Protein AF-0000000082404959 (afdb_homodimer)

pLDDT: mean 97.75, std 2.05, range [81.5, 98.94]

Sequence (306 aa):
MTRVFENKADLLGAVGETLGSSEWVEVTREMVHQFADATGDHQWIHVDDERAKRESPFGGPIAHGYLTLSLLPLLSKSVYRIDGAKMVINYGSDKVRFPSPVPVGAKVRNTAVLSAIEELPNGSLQSQITNTVEIEGVDKPAVVAQTVARILFMTRVFENKADLLGAVGETLGSSEWVEVTREMVHQFADATGDHQWIHVDDERAKRESPFGGPIAHGYLTLSLLPLLSKSVYRIDGAKMVINYGSDKVRFPSPVPVGAKVRNTAVLSAIEELPNGSLQSQITNTVEIEGVDKPAVVAQTVARILF

Structure (mmCIF, N/CA/C/O backbone):
data_AF-0000000082404959-model_v1
#
loop_
_entity.id
_entity.type
_entity.pdbx_description
1 polymer 'Enoyl-CoA hydratase'
#
loop_
_atom_site.group_PDB
_atom_site.id
_atom_site.type_symbol
_atom_site.label_atom_id
_atom_site.label_alt_id
_atom_site.label_comp_id
_atom_site.label_asym_id
_atom_site.label_entity_id
_atom_site.label_seq_id
_atom_site.pdbx_PDB_ins_code
_atom_site.Cartn_x
_atom_site.Cartn_y
_atom_site.Cartn_z
_atom_site.occupancy
_atom_site.B_iso_or_equiv
_atom_site.auth_seq_id
_atom_site.auth_comp_id
_atom_site.auth_asym_id
_atom_site.auth_atom_id
_atom_site.pdbx_PDB_model_num
ATOM 1 N N . MET A 1 1 ? 21.234 -11.945 -11.883 1 81.5 1 MET A N 1
ATOM 2 C CA . MET A 1 1 ? 20.422 -12.953 -12.555 1 81.5 1 MET A CA 1
ATOM 3 C C . MET A 1 1 ? 19.141 -13.234 -11.773 1 81.5 1 MET A C 1
ATOM 5 O O . MET A 1 1 ? 19.156 -13.289 -10.547 1 81.5 1 MET A O 1
ATOM 9 N N . THR A 1 2 ? 17.922 -13.344 -12.484 1 93.62 2 THR A N 1
ATOM 10 C CA . THR A 1 2 ? 16.625 -13.625 -11.883 1 93.62 2 THR A CA 1
ATOM 11 C C . THR A 1 2 ? 16.578 -15.07 -11.375 1 93.62 2 THR A C 1
ATOM 13 O O . THR A 1 2 ? 16.922 -16 -12.102 1 93.62 2 THR A O 1
ATOM 16 N N . ARG A 1 3 ? 16.297 -15.242 -10.133 1 96.25 3 ARG A N 1
ATOM 17 C CA . ARG A 1 3 ? 16.109 -16.578 -9.562 1 96.25 3 ARG A CA 1
ATOM 18 C C . ARG A 1 3 ? 14.773 -17.172 -9.992 1 96.25 3 ARG A C 1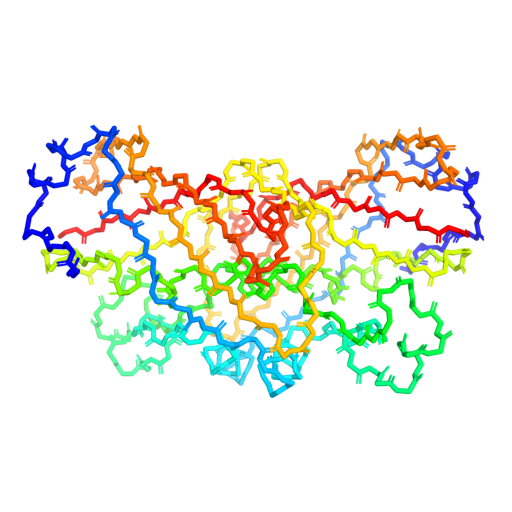
ATOM 20 O O . ARG A 1 3 ? 13.727 -16.547 -9.828 1 96.25 3 ARG A O 1
ATOM 27 N N . VAL A 1 4 ? 14.82 -18.406 -10.492 1 97 4 VAL A N 1
ATOM 28 C CA . VAL A 1 4 ? 13.586 -19.016 -10.977 1 97 4 VAL A CA 1
ATOM 29 C C . VAL A 1 4 ? 13.219 -20.203 -10.086 1 97 4 VAL A C 1
ATOM 31 O O . VAL A 1 4 ? 14.031 -21.109 -9.891 1 97 4 VAL A O 1
ATOM 34 N N . PHE A 1 5 ? 12.031 -20.141 -9.539 1 97.25 5 PHE A N 1
ATOM 35 C CA . PHE A 1 5 ? 11.453 -21.281 -8.844 1 97.25 5 PHE A CA 1
ATOM 36 C C . PHE A 1 5 ? 10.477 -22.031 -9.742 1 97.25 5 PHE A C 1
ATOM 38 O O . PHE A 1 5 ? 9.43 -21.5 -10.117 1 97.25 5 PHE A O 1
ATOM 45 N N . GLU A 1 6 ? 10.695 -23.297 -9.953 1 95.25 6 GLU A N 1
ATOM 46 C CA . GLU A 1 6 ? 9.93 -24.047 -10.938 1 95.25 6 GLU A CA 1
ATOM 47 C C . GLU A 1 6 ? 8.695 -24.688 -10.297 1 95.25 6 GLU A C 1
ATOM 49 O O . GLU A 1 6 ? 7.73 -25.016 -10.992 1 95.25 6 GLU A O 1
ATOM 54 N N . ASN A 1 7 ? 8.914 -25 -9.055 1 93.81 7 ASN A N 1
ATOM 55 C CA . ASN A 1 7 ? 7.836 -25.688 -8.359 1 93.81 7 ASN A CA 1
ATOM 56 C C . ASN A 1 7 ? 7.824 -25.359 -6.867 1 93.81 7 ASN A C 1
ATOM 58 O O . ASN A 1 7 ? 8.656 -24.594 -6.395 1 93.81 7 ASN A O 1
ATOM 62 N N . LYS A 1 8 ? 6.816 -25.906 -6.254 1 94.75 8 LYS A N 1
ATOM 63 C CA . LYS A 1 8 ? 6.594 -25.672 -4.828 1 94.75 8 LYS A CA 1
ATOM 64 C C . LYS A 1 8 ? 7.816 -26.078 -4.008 1 94.75 8 LYS A C 1
ATOM 66 O O . LYS A 1 8 ? 8.227 -25.359 -3.094 1 94.75 8 LYS A O 1
ATOM 71 N N . ALA A 1 9 ? 8.383 -27.156 -4.297 1 94.88 9 ALA A N 1
ATOM 72 C CA . ALA A 1 9 ? 9.523 -27.688 -3.555 1 94.88 9 ALA A CA 1
ATOM 73 C C . ALA A 1 9 ? 10.719 -26.75 -3.625 1 94.88 9 ALA A C 1
ATOM 75 O O . ALA A 1 9 ? 11.453 -26.578 -2.645 1 94.88 9 ALA A O 1
ATOM 76 N N . ASP A 1 10 ? 10.922 -26.141 -4.77 1 96.12 10 ASP A N 1
ATOM 77 C CA . ASP A 1 10 ? 12.008 -25.188 -4.934 1 96.12 10 ASP A CA 1
ATOM 78 C C . ASP A 1 10 ? 11.844 -24.016 -3.975 1 96.12 10 ASP A C 1
ATOM 80 O O . ASP A 1 10 ? 12.82 -23.547 -3.373 1 96.12 10 ASP A O 1
ATOM 84 N N . LEU A 1 11 ? 10.648 -23.516 -3.902 1 96.5 11 LEU A N 1
ATOM 85 C CA . LEU A 1 11 ? 10.359 -22.391 -3.027 1 96.5 11 LEU A CA 1
ATOM 86 C C . LEU A 1 11 ? 10.594 -22.75 -1.565 1 96.5 11 LEU A C 1
ATOM 88 O O . LEU A 1 11 ? 11.227 -22 -0.822 1 96.5 11 LEU A O 1
ATOM 92 N N . LEU A 1 12 ? 10.102 -23.906 -1.181 1 96.94 12 LEU A N 1
ATOM 93 C CA . LEU A 1 12 ? 10.25 -24.375 0.189 1 96.94 12 LEU A CA 1
ATOM 94 C C . LEU A 1 12 ? 11.727 -24.531 0.558 1 96.94 12 LEU A C 1
ATOM 96 O O . LEU A 1 12 ? 12.117 -24.25 1.694 1 96.94 12 LEU A O 1
ATOM 100 N N . GLY A 1 13 ? 12.5 -24.891 -0.327 1 97.38 13 GLY A N 1
ATOM 101 C CA . GLY A 1 13 ? 13.922 -25.109 -0.094 1 97.38 13 GLY A CA 1
ATOM 102 C C . GLY A 1 13 ? 14.711 -23.812 0.024 1 97.38 13 GLY A C 1
ATOM 103 O O . GLY A 1 13 ? 15.867 -23.828 0.464 1 97.38 13 GLY A O 1
ATOM 104 N N . ALA A 1 14 ? 14.102 -22.719 -0.313 1 98.12 14 ALA A N 1
ATOM 105 C CA . ALA A 1 14 ? 14.82 -21.453 -0.364 1 98.12 14 ALA A CA 1
ATOM 106 C C . ALA A 1 14 ? 14.508 -20.594 0.861 1 98.12 14 ALA A C 1
ATOM 108 O O . ALA A 1 14 ? 15 -19.469 0.985 1 98.12 14 ALA A O 1
ATOM 109 N N . VAL A 1 15 ? 13.688 -21.062 1.786 1 98.56 15 VAL A N 1
ATOM 110 C CA . VAL A 1 15 ? 13.312 -20.297 2.969 1 98.56 15 VAL A CA 1
ATOM 111 C C . VAL A 1 15 ? 14.562 -19.859 3.729 1 98.56 15 VAL A C 1
ATOM 113 O O . VAL A 1 15 ? 15.461 -20.656 3.971 1 98.56 15 VAL A O 1
ATOM 116 N N . GLY A 1 16 ? 14.664 -18.562 4.078 1 98.62 16 GLY A N 1
ATOM 117 C CA . GLY A 1 16 ? 15.797 -18 4.809 1 98.62 16 GLY A CA 1
ATOM 118 C C . GLY A 1 16 ? 16.828 -17.359 3.904 1 98.62 16 GLY A C 1
ATOM 119 O O . GLY A 1 16 ? 17.703 -16.641 4.379 1 98.62 16 GLY A O 1
ATOM 120 N N . GLU A 1 17 ? 16.703 -17.516 2.641 1 98.62 17 GLU A N 1
ATOM 121 C CA . GLU A 1 17 ? 17.719 -17.016 1.705 1 98.62 17 GLU A CA 1
ATOM 122 C C . GLU A 1 17 ? 17.391 -15.602 1.247 1 98.62 17 GLU A C 1
ATOM 124 O O . GLU A 1 17 ? 16.219 -15.234 1.148 1 98.62 17 GLU A O 1
ATOM 129 N N . THR A 1 18 ? 18.469 -14.852 1.009 1 98.69 18 THR A N 1
ATOM 130 C CA . THR A 1 18 ? 18.328 -13.648 0.193 1 98.69 18 THR A CA 1
ATOM 131 C C . THR A 1 18 ? 18.125 -14.016 -1.274 1 98.69 18 THR A C 1
ATOM 133 O O . THR A 1 18 ? 18.984 -14.648 -1.889 1 98.69 18 THR A O 1
ATOM 136 N N . LEU A 1 19 ? 16.984 -13.633 -1.773 1 98.44 19 LEU A N 1
ATOM 137 C CA . LEU A 1 19 ? 16.672 -14 -3.15 1 98.44 19 LEU A CA 1
ATOM 138 C C . LEU A 1 19 ? 17.453 -13.141 -4.137 1 98.44 19 LEU A C 1
ATOM 140 O O . LEU A 1 19 ? 17.734 -13.57 -5.258 1 98.44 19 LEU A O 1
ATOM 144 N N . GLY A 1 20 ? 17.812 -11.867 -3.729 1 98.38 20 GLY A N 1
ATOM 145 C CA . GLY A 1 20 ? 18.594 -10.961 -4.559 1 98.38 20 GLY A CA 1
ATOM 146 C C . GLY A 1 20 ? 18.125 -9.523 -4.488 1 98.38 20 GLY A C 1
ATOM 147 O O . GLY A 1 20 ? 17.266 -9.188 -3.676 1 98.38 20 GLY A O 1
ATOM 148 N N . SER A 1 21 ? 18.766 -8.711 -5.332 1 98.56 21 SER A N 1
ATOM 149 C CA . SER A 1 21 ? 18.422 -7.297 -5.438 1 98.56 21 SER A CA 1
ATOM 150 C C . SER A 1 21 ? 17.984 -6.938 -6.852 1 98.56 21 SER A C 1
ATOM 152 O O . SER A 1 21 ? 18.531 -7.453 -7.828 1 98.56 21 SER A O 1
ATOM 154 N N . S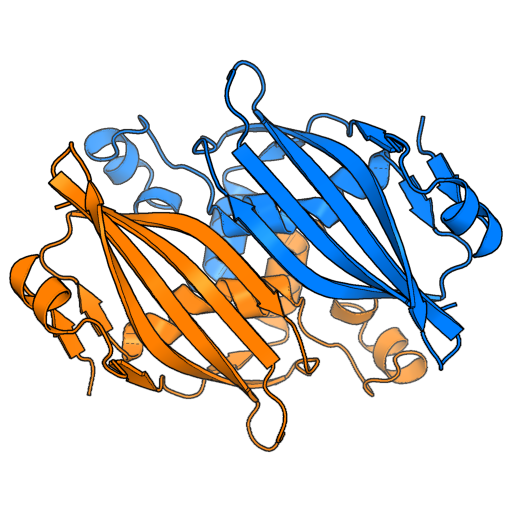ER A 1 22 ? 17.047 -6.082 -6.863 1 98.69 22 SER A N 1
ATOM 155 C CA . SER A 1 22 ? 16.5 -5.68 -8.156 1 98.69 22 SER A CA 1
ATOM 156 C C . SER A 1 22 ? 17.438 -4.711 -8.875 1 98.69 22 SER A C 1
ATOM 158 O O . SER A 1 22 ? 18.406 -4.234 -8.281 1 98.69 22 SER A O 1
ATOM 160 N N . GLU A 1 23 ? 17.141 -4.5 -10.211 1 98 23 GLU A N 1
ATOM 161 C CA . GLU A 1 23 ? 17.703 -3.336 -10.883 1 98 23 GLU A CA 1
ATOM 162 C C . GLU A 1 23 ? 17.172 -2.039 -10.281 1 98 23 GLU A C 1
ATOM 164 O O . GLU A 1 23 ? 16.172 -2.047 -9.57 1 98 23 GLU A O 1
ATOM 169 N N . TRP A 1 24 ? 17.922 -0.964 -10.555 1 98.75 24 TRP A N 1
ATOM 170 C CA . TRP A 1 24 ? 17.453 0.355 -10.148 1 98.75 24 TRP A CA 1
ATOM 171 C C . TRP A 1 24 ? 16.281 0.804 -11.023 1 98.75 24 TRP A C 1
ATOM 173 O O . TRP A 1 24 ? 16.297 0.627 -12.242 1 98.75 24 TRP A O 1
ATOM 183 N N . VAL A 1 25 ? 15.266 1.325 -10.375 1 98.81 25 VAL A N 1
ATOM 184 C CA . VAL A 1 25 ? 14.109 1.875 -11.07 1 98.81 25 VAL A CA 1
ATOM 185 C C . VAL A 1 25 ? 13.906 3.332 -10.664 1 98.81 25 VAL A C 1
ATOM 187 O O . VAL A 1 25 ? 13.883 3.652 -9.469 1 98.81 25 VAL A O 1
ATOM 190 N N . GLU A 1 26 ? 13.805 4.172 -11.633 1 98.94 26 GLU A N 1
ATOM 191 C CA . GLU A 1 26 ? 13.523 5.578 -11.359 1 98.94 26 GLU A CA 1
ATOM 192 C C . GLU A 1 26 ? 12.055 5.797 -11.016 1 98.94 26 GLU A C 1
ATOM 194 O O . GLU A 1 26 ? 11.172 5.305 -11.719 1 98.94 26 GLU A O 1
ATOM 199 N N . VAL A 1 27 ? 11.805 6.484 -9.906 1 98.94 27 VAL A N 1
ATOM 200 C CA . VAL A 1 27 ? 10.445 6.91 -9.57 1 98.94 27 VAL A CA 1
ATOM 201 C C . VAL A 1 27 ? 10.141 8.242 -10.242 1 98.94 27 VAL A C 1
ATOM 203 O O . VAL A 1 27 ? 10.516 9.305 -9.734 1 98.94 27 VAL A O 1
ATOM 206 N N . THR A 1 28 ? 9.344 8.156 -11.305 1 98.94 28 THR A N 1
ATOM 207 C CA . THR A 1 28 ? 9.188 9.32 -12.164 1 98.94 28 THR A CA 1
ATOM 208 C C . THR A 1 28 ? 7.992 10.164 -11.727 1 98.94 28 THR A C 1
ATOM 210 O O . THR A 1 28 ? 7.125 9.68 -10.992 1 98.94 28 THR A O 1
ATOM 213 N N . ARG A 1 29 ? 8.016 11.422 -12.211 1 98.75 29 ARG A N 1
ATOM 214 C CA . ARG A 1 29 ? 6.871 12.312 -12.016 1 98.75 29 ARG A CA 1
ATOM 215 C C . ARG A 1 29 ? 5.594 11.688 -12.57 1 98.75 29 ARG A C 1
ATOM 217 O O . ARG A 1 29 ? 4.527 11.797 -11.961 1 98.75 29 ARG A O 1
ATOM 224 N N . GLU A 1 30 ? 5.719 11.031 -13.688 1 98.75 30 GLU A N 1
ATOM 225 C CA . GLU A 1 30 ? 4.57 10.383 -14.312 1 98.75 30 GLU A CA 1
ATOM 226 C C . GLU A 1 30 ? 3.99 9.297 -13.406 1 98.75 30 GLU A C 1
ATOM 228 O O . GLU A 1 30 ? 2.773 9.219 -13.227 1 98.75 30 GLU A O 1
ATOM 233 N N . MET A 1 31 ? 4.82 8.469 -12.828 1 98.88 31 MET A N 1
ATOM 234 C CA . MET A 1 31 ? 4.371 7.438 -11.898 1 98.88 31 MET A CA 1
ATOM 235 C C . MET A 1 31 ? 3.604 8.055 -10.727 1 98.88 31 MET A C 1
ATOM 237 O O . MET A 1 31 ? 2.525 7.582 -10.367 1 98.88 31 MET A O 1
ATOM 241 N N . VAL A 1 32 ? 4.148 9.125 -10.172 1 98.94 32 VAL A N 1
ATOM 242 C CA . VAL A 1 32 ? 3.586 9.781 -8.992 1 98.94 32 VAL A CA 1
ATOM 243 C C . VAL A 1 32 ? 2.223 10.375 -9.336 1 98.94 32 VAL A C 1
ATOM 245 O O . VAL A 1 32 ? 1.262 10.211 -8.578 1 98.94 32 VAL A O 1
ATOM 248 N N . HIS A 1 33 ? 2.08 11.016 -10.492 1 98.81 33 HIS A N 1
ATOM 249 C CA . HIS A 1 33 ? 0.82 11.641 -10.867 1 98.81 33 HIS A CA 1
ATOM 250 C C . HIS A 1 33 ? -0.228 10.602 -11.242 1 98.81 33 HIS A C 1
ATOM 252 O O . HIS A 1 33 ? -1.404 10.75 -10.898 1 98.81 33 HIS A O 1
ATOM 258 N N . GLN A 1 34 ? 0.149 9.523 -11.953 1 98.88 34 GLN A N 1
ATOM 259 C CA . GLN A 1 34 ? -0.776 8.445 -12.258 1 98.88 34 GLN A CA 1
ATOM 260 C C . GLN A 1 34 ? -1.295 7.781 -10.984 1 98.88 34 GLN A C 1
ATOM 262 O O . GLN A 1 34 ? -2.475 7.434 -10.898 1 98.88 34 GLN A O 1
ATOM 267 N N . PHE A 1 35 ? -0.397 7.609 -10.016 1 98.94 35 PHE A N 1
ATOM 268 C CA . PHE A 1 35 ? -0.779 7.027 -8.734 1 98.94 35 PHE A CA 1
ATOM 269 C C . PHE A 1 35 ? -1.781 7.918 -8.016 1 98.94 35 PHE A C 1
ATOM 271 O O . PHE A 1 35 ? -2.781 7.434 -7.48 1 98.94 35 PHE A O 1
ATOM 278 N N . ALA A 1 36 ? -1.498 9.227 -8.047 1 98.94 36 ALA A N 1
ATOM 279 C CA . ALA A 1 36 ? -2.424 10.188 -7.445 1 98.94 36 ALA A CA 1
ATOM 280 C C . ALA A 1 36 ? -3.797 10.117 -8.109 1 98.94 36 ALA A C 1
ATOM 282 O O . ALA A 1 36 ? -4.824 10.117 -7.426 1 98.94 36 ALA A O 1
ATOM 283 N N . ASP A 1 37 ? -3.814 10.008 -9.398 1 98.75 37 ASP A N 1
ATOM 284 C CA . ASP A 1 37 ? -5.07 9.93 -10.141 1 98.75 37 ASP A CA 1
ATOM 285 C C . ASP A 1 37 ? -5.82 8.641 -9.812 1 98.75 37 ASP A C 1
ATOM 287 O O . ASP A 1 37 ? -7.043 8.656 -9.656 1 98.75 37 ASP A O 1
ATOM 291 N N . ALA A 1 38 ? -5.141 7.559 -9.711 1 98.88 38 ALA A N 1
ATOM 292 C CA . ALA A 1 38 ? -5.75 6.254 -9.461 1 98.88 38 ALA A CA 1
ATOM 293 C C . ALA A 1 38 ? -6.332 6.184 -8.047 1 98.88 38 ALA A C 1
ATOM 295 O O . ALA A 1 38 ? -7.359 5.539 -7.828 1 98.88 38 ALA A O 1
ATOM 296 N N . THR A 1 39 ? -5.695 6.844 -7.086 1 98.81 39 THR A N 1
ATOM 297 C CA . THR A 1 39 ? -6.012 6.613 -5.68 1 98.81 39 THR A CA 1
ATOM 298 C C . THR A 1 39 ? -6.789 7.789 -5.102 1 98.81 39 THR A C 1
ATOM 300 O O . THR A 1 39 ? -7.379 7.684 -4.023 1 98.81 39 THR A O 1
ATOM 303 N N . GLY A 1 40 ? -6.668 8.953 -5.793 1 98.38 40 GLY A N 1
ATOM 304 C CA . GLY A 1 40 ? -7.305 10.156 -5.285 1 98.38 40 GLY A CA 1
ATOM 305 C C . GLY A 1 40 ? -6.461 10.898 -4.266 1 98.38 40 GLY A C 1
ATOM 306 O O . GLY A 1 40 ? -6.926 11.859 -3.646 1 98.38 40 GLY A O 1
ATOM 307 N N . ASP A 1 41 ? -5.242 10.445 -4.035 1 98.25 41 ASP A N 1
ATOM 308 C CA . ASP A 1 41 ? -4.348 11.125 -3.105 1 98.25 41 ASP A CA 1
ATOM 309 C C . ASP A 1 41 ? -3.516 12.18 -3.822 1 98.25 41 ASP A C 1
ATOM 311 O O . ASP A 1 41 ? -2.389 11.914 -4.242 1 98.25 41 ASP A O 1
ATOM 315 N N . HIS A 1 42 ? -4.059 13.383 -3.844 1 98.38 42 HIS A N 1
ATOM 316 C CA . HIS A 1 42 ? -3.41 14.492 -4.539 1 98.38 42 HIS A CA 1
ATOM 317 C C . HIS A 1 42 ? -2.783 15.469 -3.553 1 98.38 42 HIS A C 1
ATOM 319 O O . HIS A 1 42 ? -2.754 16.672 -3.805 1 98.38 42 HIS A O 1
ATOM 325 N N . GLN A 1 43 ? -2.357 14.969 -2.379 1 97.88 43 GLN A N 1
ATOM 326 C CA . GLN A 1 43 ? -1.681 15.836 -1.421 1 97.88 43 GLN A CA 1
ATOM 327 C C . GLN A 1 43 ? -0.547 16.609 -2.086 1 97.88 43 GLN A C 1
ATOM 329 O O . GLN A 1 43 ? 0.191 16.062 -2.906 1 97.88 43 GLN A O 1
ATOM 334 N N . TRP A 1 44 ? -0.358 17.812 -1.679 1 98.25 44 TRP A N 1
ATOM 335 C CA . TRP A 1 44 ? 0.522 18.75 -2.369 1 98.25 44 TRP A CA 1
ATOM 336 C C . TRP A 1 44 ? 1.976 18.297 -2.285 1 98.25 44 TRP A C 1
ATOM 338 O O . TRP A 1 44 ? 2.773 18.578 -3.184 1 98.25 44 TRP A O 1
ATOM 348 N N . ILE A 1 45 ? 2.371 17.578 -1.34 1 98.31 45 ILE A N 1
ATOM 349 C CA . ILE A 1 45 ? 3.75 17.125 -1.174 1 98.31 45 ILE A CA 1
ATOM 350 C C . ILE A 1 45 ? 4.109 16.141 -2.279 1 98.31 45 ILE A C 1
ATOM 352 O O . ILE A 1 45 ? 5.281 15.812 -2.475 1 98.31 45 ILE A O 1
ATOM 356 N N . HIS A 1 46 ? 3.084 15.586 -2.965 1 98.81 46 HIS A N 1
ATOM 357 C CA . HIS A 1 46 ? 3.328 14.602 -4.008 1 98.81 46 HIS A CA 1
ATOM 358 C C . HIS A 1 46 ? 3.229 15.227 -5.395 1 98.81 46 HIS A C 1
ATOM 360 O O . HIS A 1 46 ? 3.955 14.836 -6.312 1 98.81 46 HIS A O 1
ATOM 366 N N . VAL A 1 47 ? 2.338 16.219 -5.613 1 98.75 47 VAL A N 1
ATOM 367 C CA . VAL A 1 47 ? 1.959 16.484 -6.996 1 98.75 47 VAL A CA 1
ATOM 368 C C . VAL A 1 47 ? 2.086 17.984 -7.285 1 98.75 47 VAL A C 1
ATOM 370 O O . VAL A 1 47 ? 1.966 18.422 -8.438 1 98.75 47 VAL A O 1
ATOM 373 N N . ASP A 1 48 ? 2.229 18.828 -6.301 1 98.62 48 ASP A N 1
ATOM 374 C CA . ASP A 1 48 ? 2.373 20.266 -6.496 1 98.62 48 ASP A CA 1
ATOM 375 C C . ASP A 1 48 ? 3.84 20.672 -6.438 1 98.62 48 ASP A C 1
ATOM 377 O O . ASP A 1 48 ? 4.352 21.016 -5.371 1 98.62 48 ASP A O 1
ATOM 381 N N . ASP A 1 49 ? 4.43 20.75 -7.598 1 98.19 49 ASP A N 1
ATOM 382 C CA . ASP A 1 49 ? 5.867 20.984 -7.688 1 98.19 49 ASP A CA 1
ATOM 383 C C . ASP A 1 49 ? 6.254 22.297 -7.016 1 98.19 49 ASP A C 1
ATOM 385 O O . ASP A 1 49 ? 7.188 22.328 -6.211 1 98.19 49 ASP A O 1
ATOM 389 N N . GLU A 1 50 ? 5.57 23.312 -7.375 1 98.31 50 GLU A N 1
ATOM 390 C CA . GLU A 1 50 ? 5.918 24.625 -6.871 1 98.31 50 GLU A CA 1
ATOM 391 C C . GLU A 1 50 ? 5.742 24.719 -5.359 1 98.31 50 GLU A C 1
ATOM 393 O O . GLU A 1 50 ? 6.633 25.188 -4.648 1 98.31 50 GLU A O 1
ATOM 398 N N . ARG A 1 51 ? 4.602 24.25 -4.852 1 98.31 51 ARG A N 1
ATOM 399 C CA . ARG A 1 51 ? 4.371 24.312 -3.41 1 98.31 51 ARG A CA 1
ATOM 400 C C . ARG A 1 51 ? 5.352 23.422 -2.66 1 98.31 51 ARG A C 1
ATOM 402 O O . ARG A 1 51 ? 5.867 23.797 -1.604 1 98.31 51 ARG A O 1
ATOM 409 N N . ALA A 1 52 ? 5.609 22.234 -3.186 1 98.25 52 ALA A N 1
ATOM 410 C CA . ALA A 1 52 ? 6.535 21.312 -2.533 1 98.25 52 ALA A CA 1
ATOM 411 C C . ALA A 1 52 ? 7.938 21.906 -2.445 1 98.25 52 ALA A C 1
ATOM 413 O O . ALA A 1 52 ? 8.609 21.781 -1.423 1 98.25 52 ALA A O 1
ATOM 414 N N . LYS A 1 53 ? 8.383 22.578 -3.471 1 97.94 53 LYS A N 1
ATOM 415 C CA . LYS A 1 53 ? 9.695 23.219 -3.457 1 97.94 53 LYS A CA 1
ATOM 416 C C . LYS A 1 53 ? 9.758 24.328 -2.408 1 97.94 53 LYS A C 1
ATOM 418 O O . LYS A 1 53 ? 10.773 24.484 -1.73 1 97.94 53 LYS A O 1
ATOM 423 N N . ARG A 1 54 ? 8.703 24.969 -2.279 1 97.69 54 ARG A N 1
ATOM 424 C CA . ARG A 1 54 ? 8.672 26.141 -1.407 1 97.69 54 ARG A CA 1
ATOM 425 C C . ARG A 1 54 ? 8.453 25.734 0.046 1 97.69 54 ARG A C 1
ATOM 427 O O . ARG A 1 54 ? 9.062 26.297 0.953 1 97.69 54 ARG A O 1
ATOM 434 N N . GLU A 1 55 ? 7.598 24.734 0.264 1 96.69 55 GLU A N 1
ATOM 435 C CA . GLU A 1 55 ? 7.09 24.547 1.619 1 96.69 55 GLU A CA 1
ATOM 436 C C . GLU A 1 55 ? 7.492 23.188 2.18 1 96.69 55 GLU A C 1
ATOM 438 O O . GLU A 1 55 ? 7.449 22.969 3.393 1 96.69 55 GLU A O 1
ATOM 443 N N . SER A 1 56 ? 7.785 22.234 1.315 1 95.5 56 SER A N 1
ATOM 444 C CA . SER A 1 56 ? 8.094 20.891 1.808 1 95.5 56 SER A CA 1
ATOM 445 C C . SER A 1 56 ? 9.484 20.828 2.426 1 95.5 56 SER A C 1
ATOM 447 O O . SER A 1 56 ? 10.422 21.438 1.911 1 95.5 56 SER A O 1
ATOM 449 N N . PRO A 1 57 ? 9.641 20.094 3.482 1 95.31 57 PRO A N 1
ATOM 450 C CA . PRO A 1 57 ? 10.977 19.922 4.055 1 95.31 57 PRO A CA 1
ATOM 451 C C . PRO A 1 57 ? 11.867 19.016 3.217 1 95.31 57 PRO A C 1
ATOM 453 O O . PRO A 1 57 ? 13.039 18.797 3.559 1 95.31 57 PRO A O 1
ATOM 456 N N . PHE A 1 58 ? 11.398 18.531 2.109 1 96.25 58 PHE A N 1
ATOM 457 C CA . PHE A 1 58 ? 12.102 17.531 1.322 1 96.25 58 PHE A CA 1
ATOM 458 C C . PHE A 1 58 ? 12.742 18.156 0.093 1 96.25 58 PHE A C 1
ATOM 460 O O . PHE A 1 58 ? 13.391 17.469 -0.702 1 96.25 58 PHE A O 1
ATOM 467 N N . GLY A 1 59 ? 12.492 19.438 -0.141 1 96.69 59 GLY A N 1
ATOM 468 C CA . GLY A 1 59 ? 13.117 20.172 -1.231 1 96.69 59 GLY A CA 1
ATOM 469 C C . GLY A 1 59 ? 12.383 20.016 -2.549 1 96.69 59 GLY A C 1
ATOM 470 O O . GLY A 1 59 ? 12.812 20.562 -3.57 1 96.69 59 GLY A O 1
ATOM 471 N N . GLY A 1 60 ? 11.336 19.375 -2.611 1 98.31 60 GLY A N 1
ATOM 472 C CA . GLY A 1 60 ? 10.516 19.078 -3.775 1 98.31 60 GLY A CA 1
ATOM 473 C C . GLY A 1 60 ? 9.492 18 -3.521 1 98.31 60 GLY A C 1
ATOM 474 O O . GLY A 1 60 ? 9.305 17.562 -2.383 1 98.31 60 GLY A O 1
ATOM 475 N N . PRO A 1 61 ? 8.781 17.594 -4.609 1 98.75 61 PRO A N 1
ATOM 476 C CA . PRO A 1 61 ? 7.801 16.531 -4.418 1 98.75 61 PRO A CA 1
ATOM 477 C C . PRO A 1 61 ? 8.445 15.188 -4.066 1 98.75 61 PRO A C 1
ATOM 479 O O . PRO A 1 61 ? 9.562 14.906 -4.508 1 98.75 61 PRO A O 1
ATOM 482 N N . ILE A 1 62 ? 7.75 14.438 -3.283 1 98.88 62 ILE A N 1
ATOM 483 C CA . ILE A 1 62 ? 8.172 13.086 -2.943 1 98.88 62 ILE A CA 1
ATOM 484 C C . ILE A 1 62 ? 7.094 12.086 -3.369 1 98.88 62 ILE A C 1
ATOM 486 O O . ILE A 1 62 ? 5.922 12.445 -3.494 1 98.88 62 ILE A O 1
ATOM 490 N N . ALA A 1 63 ? 7.508 10.891 -3.639 1 98.94 63 ALA A N 1
ATOM 491 C CA . ALA A 1 63 ? 6.582 9.812 -3.979 1 98.94 63 ALA A CA 1
ATOM 492 C C . ALA A 1 63 ? 5.688 9.461 -2.793 1 98.94 63 ALA A C 1
ATOM 494 O O . ALA A 1 63 ? 6.09 9.617 -1.637 1 98.94 63 ALA A O 1
ATOM 495 N N . HIS A 1 64 ? 4.453 9.047 -3.131 1 98.94 64 HIS A N 1
ATOM 496 C CA . HIS A 1 64 ? 3.641 8.422 -2.092 1 98.94 64 HIS A CA 1
ATOM 497 C C . HIS A 1 64 ? 4.352 7.211 -1.489 1 98.94 64 HIS A C 1
ATOM 499 O O . HIS A 1 64 ? 4.902 6.383 -2.217 1 98.94 64 HIS A O 1
ATOM 505 N N . GLY A 1 65 ? 4.344 7.105 -0.097 1 98.88 65 GLY A N 1
ATOM 506 C CA . GLY A 1 65 ? 4.824 5.875 0.508 1 98.88 65 GLY A CA 1
ATOM 507 C C . GLY A 1 65 ? 4.199 4.629 -0.09 1 98.88 65 GLY A C 1
ATOM 508 O O . GLY A 1 65 ? 4.898 3.664 -0.402 1 98.88 65 GLY A O 1
ATOM 509 N N . TYR A 1 66 ? 2.895 4.672 -0.321 1 98.88 66 TYR A N 1
ATOM 510 C CA . TYR A 1 66 ? 2.17 3.523 -0.855 1 98.88 66 TYR A CA 1
ATOM 511 C C . TYR A 1 66 ? 2.529 3.285 -2.316 1 98.88 66 TYR A C 1
ATOM 513 O O . TYR A 1 66 ? 2.459 2.152 -2.803 1 98.88 66 TYR A O 1
ATOM 521 N N . LEU A 1 67 ? 2.902 4.332 -3.078 1 98.94 67 LEU A N 1
ATOM 522 C CA . LEU A 1 67 ? 3.443 4.07 -4.406 1 98.94 67 LEU A CA 1
ATOM 523 C C . LEU A 1 67 ? 4.719 3.24 -4.324 1 98.94 67 LEU A C 1
ATOM 525 O O . LEU A 1 67 ? 4.836 2.205 -4.98 1 98.94 67 LEU A O 1
ATOM 529 N N . THR A 1 68 ? 5.656 3.68 -3.508 1 98.94 68 THR A N 1
ATOM 530 C CA . THR A 1 68 ? 6.922 2.963 -3.391 1 98.94 68 THR A CA 1
ATOM 531 C C . THR A 1 68 ? 6.688 1.522 -2.943 1 98.94 68 THR A C 1
ATOM 533 O O . THR A 1 68 ? 7.293 0.593 -3.48 1 98.94 68 THR A O 1
ATOM 536 N N . LEU A 1 69 ? 5.793 1.342 -1.976 1 98.94 69 LEU A N 1
ATOM 537 C CA . LEU A 1 69 ? 5.422 -0.003 -1.549 1 98.94 69 LEU A CA 1
ATOM 538 C C . LEU A 1 69 ? 4.844 -0.802 -2.713 1 98.94 69 LEU A C 1
ATOM 540 O O . LEU A 1 69 ? 5.18 -1.974 -2.895 1 98.94 69 LEU A O 1
ATOM 544 N N . SER A 1 70 ? 4.008 -0.167 -3.484 1 98.94 70 SER A N 1
ATOM 545 C CA . SER A 1 70 ? 3.287 -0.82 -4.57 1 98.94 70 SER A CA 1
ATOM 546 C C . SER A 1 70 ? 4.215 -1.136 -5.738 1 98.94 70 SER A C 1
ATOM 548 O O . SER A 1 70 ? 3.82 -1.816 -6.688 1 98.94 70 SER A O 1
ATOM 550 N N . LEU A 1 71 ? 5.453 -0.66 -5.707 1 98.88 71 LEU A N 1
ATOM 551 C CA . LEU A 1 71 ? 6.43 -0.973 -6.746 1 98.88 71 LE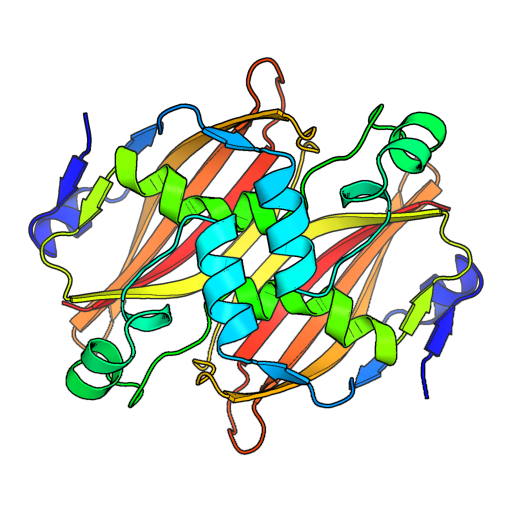U A CA 1
ATOM 552 C C . LEU A 1 71 ? 7.047 -2.348 -6.512 1 98.88 71 LEU A C 1
ATOM 554 O O . LEU A 1 71 ? 7.754 -2.869 -7.379 1 98.88 71 LEU A O 1
ATOM 558 N N . LEU A 1 72 ? 6.781 -2.971 -5.371 1 98.75 72 LEU A N 1
ATOM 559 C CA . LEU A 1 72 ? 7.457 -4.211 -4.996 1 98.75 72 LEU A CA 1
ATOM 560 C C . LEU A 1 72 ? 7.258 -5.281 -6.059 1 98.75 72 LEU A C 1
ATOM 562 O O . LEU A 1 72 ? 8.211 -5.973 -6.438 1 98.75 72 LEU A O 1
ATOM 566 N N . PRO A 1 73 ? 6.039 -5.445 -6.613 1 98 73 PRO A N 1
ATOM 567 C CA . PRO A 1 73 ? 5.914 -6.465 -7.656 1 98 73 PRO A CA 1
ATOM 568 C C . PRO A 1 73 ? 6.805 -6.184 -8.867 1 98 73 PRO A C 1
ATOM 570 O O . PRO A 1 73 ? 7.438 -7.098 -9.398 1 98 73 PRO A O 1
ATOM 573 N N . LEU A 1 74 ? 6.859 -4.934 -9.258 1 98.06 74 LEU A N 1
ATOM 574 C CA . LEU A 1 74 ? 7.727 -4.555 -10.367 1 98.06 74 LEU A CA 1
ATOM 575 C C . LEU A 1 74 ? 9.188 -4.824 -10.031 1 98.06 74 LEU A C 1
ATOM 577 O O . LEU A 1 74 ? 9.914 -5.438 -10.82 1 98.06 74 LEU A O 1
ATOM 581 N N . LEU A 1 75 ? 9.641 -4.367 -8.867 1 98.5 75 LEU A N 1
ATOM 582 C CA . LEU A 1 75 ? 11.023 -4.52 -8.445 1 98.5 75 LEU A CA 1
ATOM 583 C C . LEU A 1 75 ? 11.391 -5.996 -8.297 1 98.5 75 LEU A C 1
ATOM 585 O O . LEU A 1 75 ? 12.516 -6.398 -8.594 1 98.5 75 LEU A O 1
ATOM 589 N N . SER A 1 76 ? 10.461 -6.816 -7.875 1 96.88 76 SER A N 1
ATOM 590 C CA . SER A 1 76 ? 10.703 -8.227 -7.609 1 96.88 76 SER A CA 1
ATOM 591 C C . SER A 1 76 ? 10.844 -9.016 -8.906 1 96.88 76 SER A C 1
ATOM 593 O O . SER A 1 76 ? 11.43 -10.102 -8.914 1 96.88 76 SER A O 1
ATOM 595 N N . LYS A 1 77 ? 10.266 -8.508 -9.992 1 95.31 77 LYS A N 1
ATOM 596 C CA . LYS A 1 77 ? 10.281 -9.219 -11.266 1 95.31 77 LYS A CA 1
ATOM 597 C C . LYS A 1 77 ? 11.711 -9.508 -11.719 1 95.31 77 LYS A C 1
ATOM 599 O O . LYS A 1 77 ? 11.977 -10.531 -12.352 1 95.31 77 LYS A O 1
ATOM 604 N N . SER A 1 78 ? 12.625 -8.594 -11.406 1 95.44 78 SER A N 1
ATOM 605 C CA . SER A 1 78 ? 14.008 -8.797 -11.82 1 95.44 78 SER A CA 1
ATOM 606 C C . SER A 1 78 ? 14.773 -9.633 -10.797 1 95.44 78 SER A C 1
ATOM 608 O O . SER A 1 78 ? 15.922 -10 -11.031 1 95.44 78 SER A O 1
ATOM 610 N N . VAL A 1 79 ? 14.172 -9.961 -9.695 1 97.94 79 VAL A N 1
ATOM 611 C CA . VAL A 1 79 ? 14.844 -10.672 -8.617 1 97.94 79 VAL A CA 1
ATOM 612 C C . VAL A 1 79 ? 14.516 -12.164 -8.688 1 97.94 79 VAL A C 1
ATOM 614 O O . VAL A 1 79 ? 15.414 -13.008 -8.688 1 97.94 79 VAL A O 1
ATOM 617 N N . TYR A 1 80 ? 13.211 -12.445 -8.805 1 97.62 80 TYR A N 1
ATOM 618 C CA . TYR A 1 80 ? 12.805 -13.844 -8.82 1 97.62 80 TYR A CA 1
ATOM 619 C C . TYR A 1 80 ? 11.516 -14.031 -9.609 1 97.62 80 TYR A C 1
ATOM 621 O O . TYR A 1 80 ? 10.797 -13.062 -9.875 1 97.62 80 TYR A O 1
ATOM 629 N N . ARG A 1 81 ? 11.242 -15.281 -9.969 1 96.56 81 ARG A N 1
ATOM 630 C CA . ARG A 1 81 ? 10.023 -15.727 -10.633 1 96.56 81 ARG A CA 1
ATOM 631 C C . ARG A 1 81 ? 9.578 -17.094 -10.117 1 96.56 81 ARG A C 1
ATOM 633 O O . ARG A 1 81 ? 10.414 -17.953 -9.82 1 96.56 81 ARG A O 1
ATOM 640 N N . ILE A 1 82 ? 8.289 -17.203 -9.992 1 95.94 82 ILE A N 1
ATOM 641 C CA . ILE A 1 82 ? 7.723 -18.484 -9.594 1 95.94 82 ILE A CA 1
ATOM 642 C C . ILE A 1 82 ? 6.949 -19.094 -10.758 1 95.94 82 ILE A C 1
ATOM 644 O O . ILE A 1 82 ? 5.738 -18.891 -10.875 1 95.94 82 ILE A O 1
ATOM 648 N N . ASP A 1 83 ? 7.477 -19.875 -11.648 1 93.25 83 ASP A N 1
ATOM 649 C CA . ASP A 1 83 ? 6.898 -20.391 -12.891 1 93.25 83 ASP A CA 1
ATOM 650 C C . ASP A 1 83 ? 5.828 -21.438 -12.609 1 93.25 83 ASP A C 1
ATOM 652 O O . ASP A 1 83 ? 4.844 -21.531 -13.344 1 93.25 83 ASP A O 1
ATOM 656 N N . GLY A 1 84 ? 5.902 -22.078 -11.648 1 90 84 GLY A N 1
ATOM 657 C CA . GLY A 1 84 ? 4.953 -23.141 -11.367 1 90 84 GLY A CA 1
ATOM 658 C C . GLY A 1 84 ? 3.668 -22.641 -10.734 1 90 84 GLY A C 1
ATOM 659 O O . GLY A 1 84 ? 2.682 -23.375 -10.656 1 90 84 GLY A O 1
ATOM 660 N N . ALA A 1 85 ? 3.664 -21.438 -10.461 1 94.56 85 ALA A N 1
ATOM 661 C CA . ALA A 1 85 ? 2.482 -20.906 -9.789 1 94.56 85 ALA A CA 1
ATOM 662 C C . ALA A 1 85 ? 1.453 -20.406 -10.805 1 94.56 85 ALA A C 1
ATOM 664 O O . ALA A 1 85 ? 1.812 -19.812 -11.828 1 94.56 85 ALA A O 1
ATOM 665 N N . LYS A 1 86 ? 0.185 -20.688 -10.562 1 93.5 86 LYS A N 1
ATOM 666 C CA . LYS A 1 86 ? -0.907 -20.188 -11.391 1 93.5 86 LYS A CA 1
ATOM 667 C C . LYS A 1 86 ? -1.153 -18.703 -11.148 1 93.5 86 LYS A C 1
ATOM 669 O O . LYS A 1 86 ? -1.419 -17.953 -12.086 1 93.5 86 LYS A O 1
ATOM 674 N N . MET A 1 87 ? -1.107 -18.312 -9.938 1 94.88 87 MET A N 1
ATOM 675 C CA . MET A 1 87 ? -1.291 -16.922 -9.57 1 94.88 87 MET A CA 1
ATOM 676 C C . MET A 1 87 ? -0.712 -16.625 -8.188 1 94.88 87 MET A C 1
ATOM 678 O O . MET A 1 87 ? -0.545 -17.547 -7.383 1 94.88 87 MET A O 1
ATOM 682 N N . VAL A 1 88 ? -0.326 -15.453 -7.973 1 96.69 88 VAL A N 1
ATOM 683 C CA . VAL A 1 88 ? 0.148 -14.938 -6.695 1 96.69 88 VAL A CA 1
ATOM 684 C C . VAL A 1 88 ? -0.775 -13.82 -6.215 1 96.69 88 VAL A C 1
ATOM 686 O O . VAL A 1 88 ? -1.049 -12.867 -6.957 1 96.69 88 VAL A O 1
ATOM 689 N N . ILE A 1 89 ? -1.239 -13.938 -4.98 1 97.5 89 ILE A N 1
ATOM 690 C CA . ILE A 1 89 ? -2.195 -12.977 -4.438 1 97.5 89 ILE A CA 1
ATOM 691 C C . ILE A 1 89 ? -1.58 -12.258 -3.24 1 97.5 89 ILE A C 1
ATOM 693 O O . ILE A 1 89 ? -1.023 -12.898 -2.344 1 97.5 89 ILE A O 1
ATOM 697 N N . ASN A 1 90 ? -1.641 -10.984 -3.305 1 98.5 90 ASN A N 1
ATOM 698 C CA . ASN A 1 90 ? -1.258 -10.188 -2.146 1 98.5 90 ASN A CA 1
ATOM 699 C C . ASN A 1 90 ? -2.199 -10.414 -0.968 1 98.5 90 ASN A C 1
ATOM 701 O O . ASN A 1 90 ? -3.395 -10.125 -1.057 1 98.5 90 ASN A O 1
ATOM 705 N N . TYR A 1 91 ? -1.639 -10.883 0.127 1 98.69 91 TYR A N 1
ATOM 706 C CA . TYR A 1 91 ? -2.471 -11.172 1.288 1 98.69 91 TYR A CA 1
ATOM 707 C C . TYR A 1 91 ? -2.254 -10.148 2.391 1 98.69 91 TYR A C 1
ATOM 709 O O . TYR A 1 91 ? -2.986 -10.125 3.381 1 98.69 91 TYR A O 1
ATOM 717 N N . GLY A 1 92 ? -1.261 -9.336 2.283 1 98.75 92 GLY A N 1
ATOM 718 C CA . GLY A 1 92 ? -1.036 -8.281 3.264 1 98.75 92 GLY A CA 1
ATOM 719 C C . GLY A 1 92 ? 0.426 -8.109 3.627 1 98.75 92 GLY A C 1
ATOM 720 O O . GLY A 1 92 ? 1.311 -8.391 2.816 1 98.75 92 GLY A O 1
ATOM 721 N N . SER A 1 93 ? 0.604 -7.512 4.738 1 98.88 93 SER A N 1
ATOM 722 C CA . SER A 1 93 ? 1.934 -7.273 5.293 1 98.88 93 SER A CA 1
ATOM 723 C C . SER A 1 93 ? 1.902 -7.258 6.816 1 98.88 93 SER A C 1
ATOM 725 O O . SER A 1 93 ? 0.904 -6.855 7.418 1 98.88 93 SER A O 1
ATOM 727 N N . ASP A 1 94 ? 2.895 -7.684 7.473 1 97.56 94 ASP A N 1
ATOM 728 C CA . ASP A 1 94 ? 3.029 -7.566 8.922 1 97.56 94 ASP A CA 1
ATOM 729 C C . ASP A 1 94 ? 3.529 -6.176 9.312 1 97.56 94 ASP A C 1
ATOM 731 O O . ASP A 1 94 ? 2.936 -5.516 10.172 1 97.56 94 ASP A O 1
ATOM 735 N N . LYS A 1 95 ? 4.836 -5.781 9.109 1 98.06 95 LYS A N 1
ATOM 736 C CA . LYS A 1 95 ? 5.348 -4.441 9.391 1 98.06 95 LYS A CA 1
ATOM 737 C C . LYS A 1 95 ? 5.852 -3.768 8.117 1 98.06 95 LYS A C 1
ATOM 739 O O . LYS A 1 95 ? 6.578 -4.375 7.328 1 98.06 95 LYS A O 1
ATOM 744 N N . VAL A 1 96 ? 5.309 -2.566 7.93 1 98.94 96 VAL A N 1
ATOM 745 C CA . VAL A 1 96 ? 5.773 -1.693 6.855 1 98.94 96 VAL A CA 1
ATOM 746 C C . VAL A 1 96 ? 6.199 -0.346 7.434 1 98.94 96 VAL A C 1
ATOM 748 O O . VAL A 1 96 ? 5.469 0.26 8.219 1 98.94 96 VAL A O 1
ATOM 751 N N . ARG A 1 97 ? 7.383 0.089 7.055 1 98.94 97 ARG A N 1
ATOM 752 C CA . ARG A 1 97 ? 7.836 1.427 7.418 1 98.94 97 ARG A CA 1
ATOM 753 C C . ARG A 1 97 ? 8.414 2.158 6.211 1 98.94 97 ARG A C 1
ATOM 755 O O . ARG A 1 97 ? 9.023 1.537 5.336 1 98.94 97 ARG A O 1
ATOM 762 N N . PHE A 1 98 ? 8.172 3.457 6.223 1 98.88 98 PHE A N 1
ATOM 763 C CA . PHE A 1 98 ? 8.742 4.363 5.238 1 98.88 98 PHE A CA 1
ATOM 764 C C . PHE A 1 98 ? 9.781 5.277 5.879 1 98.88 98 PHE A C 1
ATOM 766 O O . PHE A 1 98 ? 9.523 6.465 6.09 1 98.88 98 PHE A O 1
ATOM 773 N N . PRO A 1 99 ? 11.016 4.781 6.074 1 98.62 99 PRO A N 1
ATOM 774 C CA . PRO A 1 99 ? 12.023 5.52 6.848 1 98.62 99 PRO A CA 1
ATOM 775 C C . PRO A 1 99 ? 12.492 6.789 6.145 1 98.62 99 PRO A C 1
ATOM 777 O O . PRO A 1 99 ? 12.844 7.77 6.801 1 98.62 99 PRO A O 1
ATOM 780 N N . SER A 1 100 ? 12.547 6.75 4.828 1 98.62 100 SER A N 1
ATOM 781 C CA . SER A 1 100 ? 13.016 7.902 4.066 1 98.62 100 SER A CA 1
ATOM 782 C C . SER A 1 100 ? 12.062 8.234 2.926 1 98.62 100 SER A C 1
ATOM 784 O O . SER A 1 100 ? 11.609 7.348 2.205 1 98.62 100 SER A O 1
ATOM 786 N N . PRO A 1 101 ? 11.773 9.523 2.789 1 98.62 101 PRO A N 1
ATOM 787 C CA . PRO A 1 101 ? 10.992 9.898 1.605 1 98.62 101 PRO A CA 1
ATOM 788 C C . PRO A 1 101 ? 11.75 9.656 0.301 1 98.62 101 PRO A C 1
ATOM 790 O O . PRO A 1 101 ? 12.984 9.734 0.275 1 98.62 101 PRO A O 1
ATOM 793 N N . VAL A 1 102 ? 11.047 9.336 -0.73 1 98.94 102 VAL A N 1
ATOM 794 C CA . VAL A 1 102 ? 11.625 9.156 -2.057 1 98.94 102 VAL A CA 1
ATOM 795 C C . VAL A 1 102 ? 11.383 10.406 -2.9 1 98.94 102 VAL A C 1
ATOM 797 O O . VAL A 1 102 ? 10.258 10.656 -3.334 1 98.94 102 VAL A O 1
ATOM 800 N N . PRO A 1 103 ? 12.438 11.195 -3.145 1 98.81 103 PRO A N 1
ATOM 801 C CA . PRO A 1 103 ? 12.227 12.32 -4.055 1 98.81 103 PRO A CA 1
ATOM 802 C C . PRO A 1 103 ? 11.805 11.883 -5.453 1 98.81 103 PRO A C 1
ATOM 804 O O . PRO A 1 103 ? 12.305 10.883 -5.969 1 98.81 103 PRO A O 1
ATOM 807 N N . VAL A 1 104 ? 10.867 12.656 -6.023 1 98.88 104 VAL A N 1
ATOM 808 C CA . VAL A 1 104 ? 10.508 12.383 -7.414 1 98.88 104 VAL A CA 1
ATOM 809 C C . VAL A 1 104 ? 11.758 12.461 -8.289 1 98.88 104 VAL A C 1
ATOM 811 O O . VAL A 1 104 ? 12.516 13.43 -8.211 1 98.88 104 VAL A O 1
ATOM 814 N N . GLY A 1 105 ? 11.984 11.43 -9.062 1 98.75 105 GLY A N 1
ATOM 815 C CA . GLY A 1 105 ? 13.172 11.367 -9.906 1 98.75 105 GLY A CA 1
ATOM 816 C C . GLY A 1 105 ? 14.266 10.484 -9.336 1 98.75 105 GLY A C 1
ATOM 817 O O . GLY A 1 105 ? 15.211 10.117 -10.039 1 98.75 105 GLY A O 1
ATOM 818 N N . ALA A 1 106 ? 14.188 10.109 -8.078 1 98.88 106 ALA A N 1
ATOM 819 C CA . ALA A 1 106 ? 15.188 9.234 -7.465 1 98.88 106 ALA A CA 1
ATOM 820 C C . ALA A 1 106 ? 15.039 7.797 -7.965 1 98.88 106 ALA A C 1
ATOM 822 O O . ALA A 1 106 ? 13.992 7.426 -8.508 1 98.88 106 ALA A O 1
ATOM 823 N N . LYS A 1 107 ? 16.109 7.055 -7.832 1 98.94 107 LYS A N 1
ATOM 824 C CA . LYS A 1 107 ? 16.078 5.637 -8.18 1 98.94 107 LYS A CA 1
ATOM 825 C C . LYS A 1 107 ? 16 4.766 -6.926 1 98.94 107 LYS A C 1
ATOM 827 O O . LYS A 1 107 ? 16.641 5.066 -5.918 1 98.94 107 LYS A O 1
ATOM 832 N N . VAL A 1 108 ? 15.211 3.678 -7.059 1 98.94 108 VAL A N 1
ATOM 833 C CA . VAL A 1 108 ? 15.07 2.77 -5.926 1 98.94 108 VAL A CA 1
ATOM 834 C C . VAL A 1 108 ? 15.375 1.341 -6.367 1 98.94 108 VAL A C 1
ATOM 836 O O . VAL A 1 108 ? 15.281 1.017 -7.555 1 98.94 108 VAL A O 1
ATOM 839 N N . ARG A 1 109 ? 15.812 0.542 -5.367 1 98.88 109 ARG A N 1
ATOM 840 C CA . ARG A 1 109 ? 16.125 -0.872 -5.547 1 98.88 109 ARG A CA 1
ATOM 841 C C . ARG A 1 109 ? 15.68 -1.687 -4.336 1 98.88 109 ARG A C 1
ATOM 843 O O . ARG A 1 109 ? 15.852 -1.256 -3.193 1 98.88 109 ARG A O 1
ATOM 850 N N . ASN A 1 110 ? 15.117 -2.863 -4.633 1 98.88 110 ASN A N 1
ATOM 851 C CA . ASN A 1 110 ? 14.672 -3.742 -3.555 1 98.88 110 ASN A CA 1
ATOM 852 C C . ASN A 1 110 ? 15.609 -4.938 -3.385 1 98.88 110 ASN A C 1
ATOM 854 O O . ASN A 1 110 ? 16.062 -5.523 -4.371 1 98.88 110 ASN A O 1
ATOM 858 N N . THR A 1 111 ? 15.914 -5.254 -2.184 1 98.88 111 THR A N 1
ATOM 859 C CA . THR A 1 111 ? 16.484 -6.547 -1.818 1 98.88 111 THR A CA 1
ATOM 860 C C . THR A 1 111 ? 15.453 -7.395 -1.069 1 98.88 111 THR A C 1
ATOM 862 O O . THR A 1 111 ? 14.859 -6.938 -0.088 1 98.88 111 THR A O 1
ATOM 865 N N . ALA A 1 112 ? 15.305 -8.609 -1.567 1 98.81 112 ALA A N 1
ATOM 866 C CA . ALA A 1 112 ? 14.25 -9.477 -1.036 1 98.81 112 ALA A CA 1
ATOM 867 C C . ALA A 1 112 ? 14.844 -10.695 -0.34 1 98.81 112 ALA A C 1
ATOM 869 O O . ALA A 1 112 ? 15.766 -11.328 -0.863 1 98.81 112 ALA A O 1
ATOM 870 N N . VAL A 1 113 ? 14.305 -11.008 0.846 1 98.81 113 VAL A N 1
ATOM 871 C CA . VAL A 1 113 ? 14.633 -12.211 1.604 1 98.81 113 VAL A CA 1
ATOM 872 C C . VAL A 1 113 ? 13.383 -13.055 1.8 1 98.81 113 VAL A C 1
ATOM 874 O O . VAL A 1 113 ? 12.352 -12.555 2.271 1 98.81 113 VAL A O 1
ATOM 877 N N . LEU A 1 114 ? 13.414 -14.305 1.357 1 98.81 114 LEU A N 1
ATOM 878 C CA . LEU A 1 114 ? 12.328 -15.219 1.672 1 98.81 114 LEU A CA 1
ATOM 879 C C . LEU A 1 114 ? 12.398 -15.664 3.127 1 98.81 114 LEU A C 1
ATOM 881 O O . LEU A 1 114 ? 13.133 -16.594 3.459 1 98.81 114 LEU A O 1
ATOM 885 N N . SER A 1 115 ? 11.531 -15.094 3.939 1 98.88 115 SER A N 1
ATOM 886 C CA . SER A 1 115 ? 11.695 -15.211 5.387 1 98.88 115 SER A CA 1
ATOM 887 C C . SER A 1 115 ? 10.969 -16.453 5.918 1 98.88 115 SER A C 1
ATOM 889 O O . SER A 1 115 ? 11.438 -17.078 6.871 1 98.88 115 SER A O 1
ATOM 891 N N . ALA A 1 116 ? 9.844 -16.766 5.328 1 98.75 116 ALA A N 1
ATOM 892 C CA . ALA A 1 116 ? 9.047 -17.906 5.793 1 98.75 116 ALA A CA 1
ATOM 893 C C . ALA A 1 116 ? 8.07 -18.359 4.711 1 98.75 116 ALA A C 1
ATOM 895 O O . ALA A 1 116 ? 7.746 -17.594 3.797 1 98.75 116 ALA A O 1
ATOM 896 N N . ILE A 1 117 ? 7.633 -19.609 4.828 1 98.56 117 ILE A N 1
ATOM 897 C CA . ILE A 1 117 ? 6.547 -20.156 4.02 1 98.56 117 ILE A CA 1
ATOM 898 C C . ILE A 1 117 ? 5.699 -21.094 4.863 1 98.56 117 ILE A C 1
ATOM 900 O O . ILE A 1 117 ? 6.227 -21.875 5.664 1 98.56 117 ILE A O 1
ATOM 904 N N . GLU A 1 118 ? 4.516 -20.969 4.676 1 98.06 118 GLU A N 1
ATOM 905 C CA . GLU A 1 118 ? 3.541 -21.891 5.25 1 98.06 118 GLU A CA 1
ATOM 906 C C . GLU A 1 118 ? 2.725 -22.578 4.16 1 98.06 118 GLU A C 1
ATOM 908 O O . GLU A 1 118 ? 2.279 -21.938 3.211 1 98.06 118 GLU A O 1
ATOM 913 N N . GLU A 1 119 ? 2.545 -23.859 4.289 1 97.19 119 GLU A N 1
ATOM 914 C CA . GLU A 1 119 ? 1.624 -24.562 3.408 1 97.19 119 GLU A CA 1
ATOM 915 C C . GLU A 1 119 ? 0.204 -24.562 3.969 1 97.19 119 GLU A C 1
ATOM 917 O O . GLU A 1 119 ? -0.014 -24.922 5.125 1 97.19 119 GLU A O 1
ATOM 922 N N . LEU A 1 120 ? -0.625 -24.203 3.084 1 96.94 120 LEU A N 1
ATOM 923 C CA . LEU A 1 120 ? -2.018 -24.094 3.508 1 96.94 120 LEU A CA 1
ATOM 924 C C . LEU A 1 120 ? -2.785 -25.375 3.16 1 96.94 120 LEU A C 1
ATOM 926 O O . LEU A 1 120 ? -2.338 -26.156 2.324 1 96.94 120 LEU A O 1
ATOM 930 N N . PRO A 1 121 ? -3.965 -25.547 3.807 1 95.62 121 PRO A N 1
ATOM 931 C CA . PRO A 1 121 ? -4.727 -26.797 3.607 1 95.62 121 PRO A CA 1
ATOM 932 C C . PRO A 1 121 ? -5.148 -27 2.154 1 95.62 121 PRO A C 1
ATOM 934 O O . PRO A 1 121 ? -5.262 -28.125 1.693 1 95.62 121 PRO A O 1
ATOM 937 N N . ASN A 1 122 ? -5.32 -25.984 1.378 1 93.5 122 ASN A N 1
ATOM 938 C CA . ASN A 1 122 ? -5.789 -26.094 0.002 1 93.5 122 ASN A CA 1
ATOM 939 C C . ASN A 1 122 ? -4.633 -26.312 -0.972 1 93.5 122 ASN A C 1
ATOM 941 O O . ASN A 1 122 ? -4.828 -26.281 -2.188 1 93.5 122 ASN A O 1
ATOM 945 N N . GLY A 1 123 ? -3.453 -26.453 -0.42 1 93 123 GLY A N 1
ATOM 946 C CA . GLY A 1 123 ? -2.293 -26.734 -1.251 1 93 123 GLY A CA 1
ATOM 947 C C . GLY A 1 123 ? -1.544 -25.484 -1.67 1 93 123 GLY A C 1
ATOM 948 O O . GLY A 1 123 ? -0.448 -25.578 -2.229 1 93 123 GLY A O 1
ATOM 949 N N . SER A 1 124 ? -2.043 -24.359 -1.403 1 96.38 124 SER A N 1
ATOM 950 C CA . SER A 1 124 ? -1.345 -23.109 -1.698 1 96.38 124 SER A CA 1
ATOM 951 C C . SER A 1 124 ? -0.277 -22.812 -0.65 1 96.38 124 SER A C 1
ATOM 953 O O . SER A 1 124 ? -0.212 -23.484 0.384 1 96.38 124 SER A O 1
ATOM 955 N N . LEU A 1 125 ? 0.606 -21.984 -1.021 1 98.25 125 LEU A N 1
ATOM 956 C CA . LEU A 1 125 ? 1.628 -21.516 -0.093 1 98.25 125 LEU A CA 1
ATOM 957 C C . LEU A 1 125 ? 1.353 -20.078 0.337 1 98.25 125 LEU A C 1
ATOM 959 O O . LEU A 1 125 ? 0.915 -19.25 -0.472 1 98.25 125 LEU A O 1
ATOM 963 N N . GLN A 1 126 ? 1.567 -19.828 1.509 1 98.56 126 GLN A N 1
ATOM 964 C CA . GLN A 1 126 ? 1.659 -18.469 2 1 98.56 126 GLN A CA 1
ATOM 965 C C . GLN A 1 126 ? 3.107 -18.078 2.291 1 98.56 126 GLN A C 1
ATOM 967 O O . GLN A 1 126 ? 3.742 -18.656 3.178 1 98.56 126 GLN A O 1
ATOM 972 N N . SER A 1 127 ? 3.621 -17.141 1.578 1 98.62 127 SER A N 1
ATOM 973 C CA . SER A 1 127 ? 5.016 -16.734 1.736 1 98.62 127 SER A CA 1
ATOM 974 C C . SER A 1 127 ? 5.121 -15.422 2.5 1 98.62 127 SER A C 1
ATOM 976 O O . SER A 1 127 ? 4.191 -14.617 2.49 1 98.62 127 SER A O 1
ATOM 978 N N . GLN A 1 128 ? 6.203 -15.297 3.191 1 98.75 128 GLN A N 1
ATOM 979 C CA . GLN A 1 128 ? 6.629 -14.031 3.783 1 98.75 128 GLN A CA 1
ATOM 980 C C . GLN A 1 128 ? 7.961 -13.57 3.197 1 98.75 128 GLN A C 1
ATOM 982 O O . GLN A 1 128 ? 8.961 -14.289 3.275 1 98.75 128 GLN A O 1
ATOM 987 N N . ILE A 1 129 ? 7.965 -12.414 2.635 1 98.81 129 ILE A N 1
ATOM 988 C CA . ILE A 1 129 ? 9.188 -11.844 2.08 1 98.81 129 ILE A CA 1
ATOM 989 C C . ILE A 1 129 ? 9.531 -10.547 2.814 1 98.81 129 ILE A C 1
ATOM 991 O O . ILE A 1 129 ? 8.688 -9.656 2.941 1 98.81 129 ILE A O 1
ATOM 995 N N . THR A 1 130 ? 10.742 -10.461 3.365 1 98.94 130 THR A N 1
ATOM 996 C CA . THR A 1 130 ? 11.266 -9.203 3.883 1 98.94 130 THR A CA 1
ATOM 997 C C . THR A 1 130 ? 11.898 -8.375 2.766 1 98.94 130 THR A C 1
ATOM 999 O O . THR A 1 130 ? 12.812 -8.844 2.08 1 98.94 130 THR A O 1
ATOM 1002 N N . ASN A 1 131 ? 11.367 -7.238 2.586 1 98.94 131 ASN A N 1
ATOM 1003 C CA . ASN A 1 131 ? 11.82 -6.324 1.541 1 98.94 131 ASN A CA 1
ATOM 1004 C C . ASN A 1 131 ? 12.5 -5.094 2.131 1 98.94 131 ASN A C 1
ATOM 1006 O O . ASN A 1 131 ? 11.992 -4.496 3.084 1 98.94 131 ASN A O 1
ATOM 1010 N N . THR A 1 132 ? 13.633 -4.754 1.613 1 98.94 132 THR A N 1
ATOM 1011 C CA . THR A 1 132 ? 14.305 -3.486 1.884 1 98.94 132 THR A CA 1
ATOM 1012 C C . THR A 1 132 ? 14.508 -2.697 0.595 1 98.94 132 THR A C 1
ATOM 1014 O O . THR A 1 132 ? 15.336 -3.068 -0.244 1 98.94 132 THR A O 1
ATOM 1017 N N . VAL A 1 133 ? 13.75 -1.646 0.454 1 98.94 133 VAL A N 1
ATOM 1018 C CA . VAL A 1 133 ? 13.867 -0.779 -0.713 1 98.94 133 VAL A CA 1
ATOM 1019 C C . VAL A 1 133 ? 14.805 0.386 -0.397 1 98.94 133 VAL A C 1
ATOM 1021 O O . VAL A 1 133 ? 14.5 1.225 0.453 1 98.94 133 VAL A O 1
ATOM 1024 N N . GLU A 1 134 ? 15.844 0.465 -1.076 1 98.94 134 GLU A N 1
ATOM 1025 C CA . GLU A 1 134 ? 16.812 1.545 -0.859 1 98.94 134 GLU A CA 1
ATOM 1026 C C . GLU A 1 134 ? 16.641 2.645 -1.904 1 98.94 134 GLU A C 1
ATOM 1028 O O . GLU A 1 134 ? 15.961 2.453 -2.914 1 98.94 134 GLU A O 1
ATOM 1033 N N . ILE A 1 135 ? 17.156 3.801 -1.603 1 98.94 135 ILE A N 1
ATOM 1034 C CA . ILE A 1 135 ? 17.266 4.934 -2.514 1 98.94 135 ILE A CA 1
ATOM 1035 C C . ILE A 1 135 ? 18.719 5.16 -2.889 1 98.94 135 ILE A C 1
ATOM 1037 O O . ILE A 1 135 ? 19.594 5.176 -2.02 1 98.94 135 ILE A O 1
ATOM 1041 N N . GLU A 1 136 ? 18.953 5.281 -4.184 1 98.81 136 GLU A N 1
ATOM 1042 C CA . GLU A 1 136 ? 20.328 5.52 -4.633 1 98.81 136 GLU A CA 1
ATOM 1043 C C . GLU A 1 136 ? 20.922 6.746 -3.947 1 98.81 136 GLU A C 1
ATOM 1045 O O . GLU A 1 136 ? 20.359 7.84 -4.016 1 98.81 136 GLU A O 1
ATOM 1050 N N . GLY A 1 137 ? 22.016 6.539 -3.244 1 98.25 137 GLY A N 1
ATOM 1051 C CA . GLY A 1 137 ? 22.734 7.641 -2.639 1 98.25 137 GLY A CA 1
ATOM 1052 C C . GLY A 1 137 ? 22.203 8.031 -1.272 1 98.25 137 GLY A C 1
ATOM 1053 O O . GLY A 1 137 ? 22.625 9.039 -0.699 1 98.25 137 GLY A O 1
ATOM 1054 N N . VAL A 1 138 ? 21.25 7.391 -0.801 1 98.06 138 VAL A N 1
ATOM 1055 C CA . VAL A 1 138 ? 20.656 7.688 0.5 1 98.06 138 VAL A CA 1
ATOM 1056 C C . VAL A 1 138 ? 20.891 6.516 1.452 1 98.06 138 VAL A C 1
ATOM 1058 O O . VAL A 1 138 ? 20.641 5.359 1.093 1 98.06 138 VAL A O 1
ATOM 1061 N N . ASP A 1 139 ? 21.328 6.707 2.645 1 97.38 139 ASP A N 1
ATOM 1062 C CA . ASP A 1 139 ? 21.719 5.672 3.592 1 97.38 139 ASP A CA 1
ATOM 1063 C C . ASP A 1 139 ? 20.516 4.906 4.117 1 97.38 139 ASP A C 1
ATOM 1065 O O . ASP A 1 139 ? 20.5 3.676 4.121 1 97.38 139 ASP A O 1
ATOM 1069 N N . LYS A 1 140 ? 19.516 5.629 4.531 1 98.31 140 LYS A N 1
ATOM 1070 C CA . LYS A 1 140 ? 18.344 4.973 5.082 1 98.31 140 LYS A CA 1
ATOM 1071 C C . LYS A 1 140 ? 17.391 4.512 3.971 1 98.31 140 LYS A C 1
ATOM 1073 O O . LYS A 1 140 ? 17.203 5.219 2.979 1 98.31 140 LYS A O 1
ATOM 1078 N N . PRO A 1 141 ? 16.781 3.32 4.141 1 98.88 141 PRO A N 1
ATOM 1079 C CA . PRO A 1 141 ? 15.898 2.803 3.088 1 98.88 141 PRO A CA 1
ATOM 1080 C C . PRO A 1 141 ? 14.609 3.617 2.939 1 98.88 141 PRO A C 1
ATOM 1082 O O . PRO A 1 141 ? 14.234 4.359 3.85 1 98.88 141 PRO A O 1
ATOM 1085 N N . ALA A 1 142 ? 14.031 3.518 1.744 1 98.94 142 ALA A N 1
ATOM 1086 C CA . ALA A 1 142 ? 12.727 4.102 1.473 1 98.94 142 ALA A CA 1
ATOM 1087 C C . ALA A 1 142 ? 11.617 3.293 2.137 1 98.94 142 ALA A C 1
ATOM 1089 O O . ALA A 1 142 ? 10.664 3.859 2.678 1 98.94 142 ALA A O 1
ATOM 1090 N N . VAL A 1 143 ? 11.711 1.952 2.031 1 98.94 143 VAL A N 1
ATOM 1091 C CA . VAL A 1 143 ? 10.703 1.038 2.553 1 98.94 143 VAL A CA 1
ATOM 1092 C C . VAL A 1 143 ? 11.375 -0.15 3.232 1 98.94 143 VAL A C 1
ATOM 1094 O O . VAL A 1 143 ? 12.344 -0.705 2.705 1 98.94 143 VAL A O 1
ATOM 1097 N N . VAL A 1 144 ? 10.922 -0.52 4.363 1 98.94 144 VAL A N 1
ATOM 1098 C CA . VAL A 1 144 ? 11.125 -1.836 4.961 1 98.94 144 VAL A CA 1
ATOM 1099 C C . VAL A 1 144 ? 9.773 -2.506 5.203 1 98.94 144 VAL A C 1
ATOM 1101 O O . VAL A 1 144 ? 8.906 -1.941 5.871 1 98.94 144 VAL A O 1
ATOM 1104 N N . ALA A 1 145 ? 9.641 -3.656 4.613 1 98.88 145 ALA A N 1
ATOM 1105 C CA . ALA A 1 145 ? 8.32 -4.293 4.676 1 98.88 145 ALA A CA 1
ATOM 1106 C C . ALA A 1 145 ? 8.453 -5.812 4.695 1 98.88 145 ALA A C 1
ATOM 1108 O O . ALA A 1 145 ? 9.266 -6.383 3.969 1 98.88 145 ALA A O 1
ATOM 1109 N N . GLN A 1 146 ? 7.676 -6.43 5.504 1 98.81 146 GLN A N 1
ATOM 1110 C CA . GLN A 1 146 ? 7.457 -7.871 5.441 1 98.81 146 GLN A CA 1
ATOM 1111 C C . GLN A 1 146 ? 6.113 -8.203 4.797 1 98.81 146 GLN A C 1
ATOM 1113 O O . GLN A 1 146 ? 5.074 -8.133 5.453 1 98.81 146 GLN A O 1
ATOM 1118 N N . THR A 1 147 ? 6.199 -8.609 3.574 1 98.81 147 THR A N 1
ATOM 1119 C CA . THR A 1 147 ? 4.973 -8.805 2.809 1 98.81 147 THR A CA 1
ATOM 1120 C C . THR A 1 147 ? 4.539 -10.266 2.848 1 98.81 147 THR A C 1
ATOM 1122 O O . THR A 1 147 ? 5.371 -11.164 2.973 1 98.81 147 THR A O 1
ATOM 1125 N N . VAL A 1 148 ? 3.24 -10.508 2.818 1 98.81 148 VAL A N 1
ATOM 1126 C CA . VAL A 1 148 ? 2.639 -11.844 2.836 1 98.81 148 VAL A CA 1
ATOM 1127 C C . VAL A 1 148 ? 1.859 -12.07 1.544 1 98.81 148 VAL A C 1
ATOM 1129 O O . VAL A 1 148 ? 1.051 -11.234 1.141 1 98.81 148 VAL A O 1
ATOM 1132 N N . ALA A 1 149 ? 2.129 -13.117 0.879 1 98.5 149 ALA A N 1
ATOM 1133 C CA . ALA A 1 149 ? 1.434 -13.445 -0.363 1 98.5 149 ALA A CA 1
ATOM 1134 C C . ALA A 1 149 ? 0.985 -14.906 -0.371 1 98.5 149 ALA A C 1
ATOM 1136 O O . ALA A 1 149 ? 1.605 -15.758 0.271 1 98.5 149 ALA A O 1
ATOM 1137 N N . ARG A 1 150 ? -0.089 -15.172 -1.012 1 98.06 150 ARG A N 1
ATOM 1138 C CA . ARG A 1 150 ? -0.556 -16.531 -1.277 1 98.06 150 ARG A CA 1
ATOM 1139 C C . ARG A 1 150 ? -0.206 -16.953 -2.697 1 98.06 150 ARG A C 1
ATOM 1141 O O . ARG A 1 150 ? -0.502 -16.25 -3.658 1 98.06 150 ARG A O 1
ATOM 1148 N N . ILE A 1 151 ? 0.407 -18.016 -2.748 1 97.88 151 ILE A N 1
ATOM 1149 C CA . ILE A 1 151 ? 0.856 -18.562 -4.023 1 97.88 151 ILE A CA 1
ATOM 1150 C C . ILE A 1 151 ? 0.063 -19.828 -4.352 1 97.88 151 ILE A C 1
ATOM 1152 O O . ILE A 1 151 ? 0.133 -20.828 -3.623 1 97.88 151 ILE A O 1
ATOM 1156 N N . LEU A 1 152 ? -0.655 -19.703 -5.445 1 95.88 152 LEU A N 1
ATOM 1157 C CA . LEU A 1 152 ? -1.497 -20.828 -5.855 1 95.88 152 LEU A CA 1
ATOM 1158 C C . LEU A 1 152 ? -0.864 -21.578 -7.016 1 95.88 152 LEU A C 1
ATOM 1160 O O . LEU A 1 152 ? -0.399 -20.984 -7.98 1 95.88 152 LEU A O 1
ATOM 1164 N N . PHE A 1 153 ? -0.785 -22.891 -6.844 1 93.25 153 PHE A N 1
ATOM 1165 C CA . PHE A 1 153 ? -0.212 -23.766 -7.855 1 93.25 153 PHE A CA 1
ATOM 1166 C C . PHE A 1 153 ? -1.303 -24.578 -8.555 1 93.25 153 PHE A C 1
ATOM 1168 O O . PHE A 1 153 ? -2.352 -24.844 -7.965 1 93.25 153 PHE A O 1
ATOM 1175 N N . MET B 1 1 ? -21.266 13.086 8.812 1 81.81 1 MET B N 1
ATOM 1176 C CA . MET B 1 1 ? -20.578 14.375 8.914 1 81.81 1 MET B CA 1
ATOM 1177 C C . MET B 1 1 ? -19.094 14.172 9.156 1 81.81 1 MET B C 1
ATOM 1179 O O . MET B 1 1 ? -18.688 13.281 9.914 1 81.81 1 MET B O 1
ATOM 1183 N N . THR B 1 2 ? -18.172 14.969 8.438 1 93.69 2 THR B N 1
ATOM 1184 C CA . THR B 1 2 ? -16.719 14.906 8.578 1 93.69 2 THR B CA 1
ATOM 1185 C C . THR B 1 2 ? -16.281 15.469 9.93 1 93.69 2 THR B C 1
ATOM 1187 O O . THR B 1 2 ? -16.703 16.547 10.328 1 93.69 2 THR B O 1
ATOM 1190 N N . ARG B 1 3 ? -15.594 14.703 10.688 1 96.31 3 ARG B N 1
ATOM 1191 C CA . ARG B 1 3 ? -15.023 15.156 11.945 1 96.31 3 ARG B CA 1
ATOM 1192 C C . ARG B 1 3 ? -13.82 16.062 11.711 1 96.31 3 ARG B C 1
ATOM 1194 O O . ARG B 1 3 ? -12.891 15.695 11 1 96.31 3 ARG B O 1
ATOM 1201 N N . VAL B 1 4 ? -13.836 17.219 12.359 1 97.06 4 VAL B N 1
ATOM 1202 C CA . VAL B 1 4 ? -12.75 18.172 12.133 1 97.06 4 VAL B CA 1
ATOM 1203 C C . VAL B 1 4 ? -11.938 18.344 13.414 1 97.06 4 VAL B C 1
ATOM 1205 O O . VAL B 1 4 ? -12.492 18.656 14.469 1 97.06 4 VAL B O 1
ATOM 1208 N N . PHE B 1 5 ? -10.656 18.062 13.281 1 97.38 5 PHE B N 1
ATOM 1209 C CA . PHE B 1 5 ? -9.711 18.375 14.344 1 97.38 5 PHE B CA 1
ATOM 1210 C C . PHE B 1 5 ? -8.984 19.672 14.062 1 97.38 5 PHE B C 1
ATOM 1212 O O . PHE B 1 5 ? -8.227 19.781 13.094 1 97.38 5 PHE B O 1
ATOM 1219 N N . GLU B 1 6 ? -9.055 20.609 14.961 1 95.38 6 GLU B N 1
ATOM 1220 C CA . GLU B 1 6 ? -8.547 21.953 14.703 1 95.38 6 GLU B CA 1
ATOM 1221 C C . GLU B 1 6 ? -7.086 22.078 15.141 1 95.38 6 GLU B C 1
ATOM 1223 O O . GLU B 1 6 ? -6.359 22.953 14.648 1 95.38 6 GLU B O 1
ATOM 1228 N N . ASN B 1 7 ? -6.82 21.328 16.156 1 93.88 7 ASN B N 1
ATOM 1229 C CA . ASN B 1 7 ? -5.477 21.422 16.719 1 93.88 7 ASN B CA 1
ATOM 1230 C C . ASN B 1 7 ? -5.031 20.094 17.344 1 93.88 7 ASN B C 1
ATOM 1232 O O . ASN B 1 7 ? -5.773 19.109 17.312 1 93.88 7 ASN B O 1
ATOM 1236 N N . LYS B 1 8 ? -3.812 20.156 17.766 1 94.75 8 LYS B N 1
ATOM 1237 C CA . LYS B 1 8 ? -3.176 18.969 18.344 1 94.75 8 LYS B CA 1
ATOM 1238 C C . LYS B 1 8 ? -3.986 18.438 19.516 1 94.75 8 LYS B C 1
ATOM 1240 O O . LYS B 1 8 ? -4.176 17.219 19.641 1 94.75 8 LYS B O 1
ATOM 1245 N N . ALA B 1 9 ? -4.445 19.25 20.328 1 95 9 ALA B N 1
ATOM 1246 C CA . ALA B 1 9 ? -5.18 18.875 21.531 1 95 9 ALA B CA 1
ATOM 1247 C C . ALA B 1 9 ? -6.465 18.125 21.172 1 95 9 ALA B C 1
ATOM 1249 O O . ALA B 1 9 ? -6.848 17.188 21.859 1 95 9 ALA B O 1
ATOM 1250 N N . ASP B 1 10 ? -7.117 18.562 20.141 1 96.25 10 ASP B N 1
ATOM 1251 C CA . ASP B 1 10 ? -8.328 17.891 19.688 1 96.25 10 ASP B CA 1
ATOM 1252 C C . ASP B 1 10 ? -8.047 16.438 19.312 1 96.25 10 ASP B C 1
ATOM 1254 O O . ASP B 1 10 ? -8.828 15.547 19.641 1 96.25 10 ASP B O 1
ATOM 1258 N N . LEU B 1 11 ? -6.98 16.25 18.594 1 96.56 11 LEU B N 1
ATOM 1259 C CA . LEU B 1 11 ? -6.605 14.906 18.172 1 96.56 11 LEU B CA 1
ATOM 1260 C C . LEU B 1 11 ? -6.281 14.023 19.375 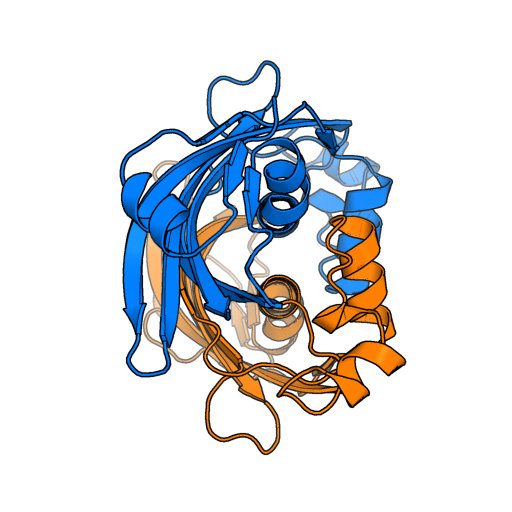1 96.56 11 LEU B C 1
ATOM 1262 O O . LEU B 1 11 ? -6.746 12.891 19.453 1 96.56 11 LEU B O 1
ATOM 1266 N N . LEU B 1 12 ? -5.523 14.562 20.281 1 97 12 LEU B N 1
ATOM 1267 C CA . LEU B 1 12 ? -5.137 13.828 21.469 1 97 12 LEU B CA 1
ATOM 1268 C C . LEU B 1 12 ? -6.363 13.422 22.281 1 97 12 LEU B C 1
ATOM 1270 O O . LEU B 1 12 ? -6.398 12.328 22.859 1 97 12 LEU B O 1
ATOM 1274 N N . GLY B 1 13 ? -7.32 14.195 22.297 1 97.44 13 GLY B N 1
ATOM 1275 C CA . GLY B 1 13 ? -8.531 13.945 23.062 1 97.44 13 GLY B CA 1
ATOM 1276 C C . GLY B 1 13 ? -9.43 12.898 22.422 1 97.44 13 GLY B C 1
ATOM 1277 O O . GLY B 1 13 ? -10.359 12.398 23.078 1 97.44 13 GLY B O 1
ATOM 1278 N N . ALA B 1 14 ? -9.156 12.531 21.219 1 98.12 14 ALA B N 1
ATOM 1279 C CA . ALA B 1 14 ? -10.039 11.641 20.469 1 98.12 14 ALA B CA 1
ATOM 1280 C C . ALA B 1 14 ? -9.477 10.219 20.438 1 98.12 14 ALA B C 1
ATOM 1282 O O . ALA B 1 14 ? -10.078 9.32 19.844 1 98.12 14 ALA B O 1
ATOM 1283 N N . VAL B 1 15 ? -8.344 9.953 21.047 1 98.56 15 VAL B N 1
ATOM 1284 C CA . VAL B 1 15 ? -7.715 8.633 21.031 1 98.56 15 VAL B CA 1
ATOM 1285 C C . VAL B 1 15 ? -8.695 7.59 21.562 1 98.56 15 VAL B C 1
ATOM 1287 O O . VAL B 1 15 ? -9.328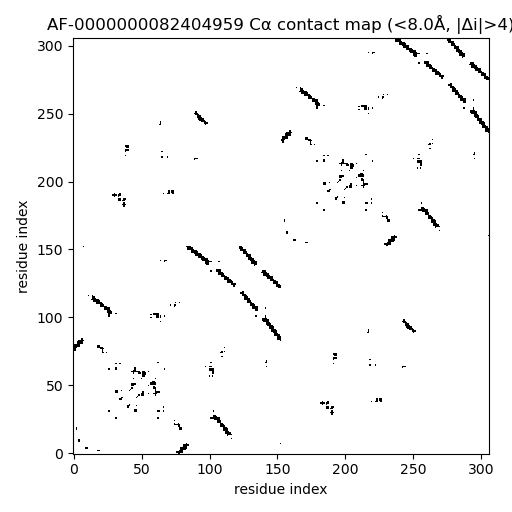 7.789 22.609 1 98.56 15 VAL B O 1
ATOM 1290 N N . GLY B 1 16 ? -8.875 6.477 20.828 1 98.62 16 GLY B N 1
ATOM 1291 C CA . GLY B 1 16 ? -9.773 5.398 21.219 1 98.62 16 GLY B CA 1
ATOM 1292 C C . GLY B 1 16 ? -11.133 5.488 20.547 1 98.62 16 GLY B C 1
ATOM 1293 O O . GLY B 1 16 ? -11.906 4.531 20.562 1 98.62 16 GLY B O 1
ATOM 1294 N N . GLU B 1 17 ? -11.414 6.555 19.906 1 98.62 17 GLU B N 1
ATOM 1295 C CA . GLU B 1 17 ? -12.734 6.773 19.312 1 98.62 17 GLU B CA 1
ATOM 1296 C C . GLU B 1 17 ? -12.805 6.246 17.891 1 98.62 17 GLU B C 1
ATOM 1298 O O . GLU B 1 17 ? -11.797 6.262 17.172 1 98.62 17 GLU B O 1
ATOM 1303 N N . THR B 1 18 ? -14 5.77 17.547 1 98.75 18 THR B N 1
ATOM 1304 C CA . THR B 1 18 ? -14.32 5.621 16.141 1 98.75 18 THR B CA 1
ATOM 1305 C C . THR B 1 18 ? -14.562 6.984 15.492 1 98.75 18 THR B C 1
ATOM 1307 O O . THR B 1 18 ? -15.469 7.715 15.883 1 98.75 18 THR B O 1
ATOM 1310 N N . LEU B 1 19 ? -13.719 7.293 14.539 1 98.44 19 LEU B N 1
ATOM 1311 C CA . LEU B 1 19 ? -13.82 8.602 13.906 1 98.44 19 LEU B CA 1
ATOM 1312 C C . LEU B 1 19 ? -15.016 8.664 12.961 1 98.44 19 LEU B C 1
ATOM 1314 O O . LEU B 1 19 ? -15.57 9.734 12.727 1 98.44 19 LEU B O 1
ATOM 1318 N N . GLY B 1 20 ? -15.406 7.488 12.359 1 98.38 20 GLY B N 1
ATOM 1319 C CA . GLY B 1 20 ? -16.547 7.398 11.469 1 98.38 20 GLY B CA 1
ATOM 1320 C C . GLY B 1 20 ? -16.312 6.484 10.281 1 98.38 20 GLY B C 1
ATOM 1321 O O . GLY B 1 20 ? -15.297 5.789 10.227 1 98.38 20 GLY B O 1
ATOM 1322 N N . SER B 1 21 ? -17.312 6.492 9.391 1 98.56 21 SER B N 1
ATOM 1323 C CA . SER B 1 21 ? -17.25 5.707 8.164 1 98.56 21 SER B CA 1
ATOM 1324 C C . SER B 1 21 ? -17.359 6.598 6.934 1 98.56 21 SER B C 1
ATOM 1326 O O . SER B 1 21 ? -18.125 7.574 6.934 1 98.56 21 SER B O 1
ATOM 1328 N N . SER B 1 22 ? -16.625 6.203 5.98 1 98.69 22 SER B N 1
ATOM 1329 C CA . SER B 1 22 ? -16.609 6.992 4.754 1 98.69 22 SER B CA 1
ATOM 1330 C C . SER B 1 22 ? -17.859 6.754 3.926 1 98.69 22 SER B C 1
ATOM 1332 O O . SER B 1 22 ? -18.656 5.852 4.227 1 98.69 22 SER B O 1
ATOM 1334 N N . GLU B 1 23 ? -18.062 7.66 2.904 1 98 23 GLU B N 1
ATOM 1335 C CA . GLU B 1 23 ? -18.984 7.32 1.83 1 98 23 GLU B CA 1
ATOM 1336 C C . GLU B 1 23 ? -18.5 6.113 1.035 1 98 23 GLU B C 1
ATOM 1338 O O . GLU B 1 23 ? -17.328 5.738 1.129 1 98 23 GLU B O 1
ATOM 1343 N N . TRP B 1 24 ? -19.469 5.5 0.314 1 98.75 24 TRP B N 1
ATOM 1344 C CA . TRP B 1 24 ? -19.094 4.422 -0.593 1 98.75 24 TRP B CA 1
ATOM 1345 C C . TRP B 1 24 ? -18.359 4.961 -1.815 1 98.75 24 TRP B C 1
ATOM 1347 O O . TRP B 1 24 ? -18.75 5.984 -2.381 1 98.75 24 TRP B O 1
ATOM 1357 N N . VAL B 1 25 ? -17.281 4.316 -2.17 1 98.81 25 VAL B N 1
ATOM 1358 C CA . VAL B 1 25 ? -16.516 4.66 -3.365 1 98.81 25 VAL B CA 1
ATOM 1359 C C . VAL B 1 25 ? -16.422 3.445 -4.285 1 98.81 25 VAL B C 1
ATOM 1361 O O . VAL B 1 25 ? -16.047 2.354 -3.842 1 98.81 25 VAL B O 1
ATOM 1364 N N . GLU B 1 26 ? -16.781 3.635 -5.508 1 98.94 26 GLU B N 1
ATOM 1365 C CA . GLU B 1 26 ? -16.656 2.564 -6.488 1 98.94 26 GLU B CA 1
ATOM 1366 C C . GLU B 1 26 ? -15.203 2.4 -6.934 1 98.94 26 GLU B C 1
ATOM 1368 O O . GLU B 1 26 ? -14.531 3.383 -7.258 1 98.94 26 GLU B O 1
ATOM 1373 N N . VAL B 1 27 ? -14.703 1.158 -6.891 1 98.94 27 VAL B N 1
ATOM 1374 C CA . VAL B 1 27 ? -13.391 0.848 -7.457 1 98.94 27 VAL B CA 1
ATOM 1375 C C . VAL B 1 27 ? -13.531 0.534 -8.945 1 98.94 27 VAL B C 1
ATOM 1377 O O . VAL B 1 27 ? -13.875 -0.59 -9.32 1 98.94 27 VAL B O 1
ATOM 1380 N N . THR B 1 28 ? -13.133 1.51 -9.75 1 98.94 28 THR B N 1
ATOM 1381 C CA . THR B 1 28 ? -13.453 1.429 -11.172 1 98.94 28 THR B CA 1
ATOM 1382 C C . THR B 1 28 ? -12.328 0.739 -11.938 1 98.94 28 THR B C 1
ATOM 1384 O O . THR B 1 28 ? -11.203 0.637 -11.445 1 98.94 28 THR B O 1
ATOM 1387 N N . ARG B 1 29 ? -12.711 0.289 -13.156 1 98.75 29 ARG B N 1
ATOM 1388 C CA . ARG B 1 29 ? -11.719 -0.249 -14.086 1 98.75 29 ARG B CA 1
ATOM 1389 C C . ARG B 1 29 ? -10.617 0.767 -14.359 1 98.75 29 ARG B C 1
ATOM 1391 O O . ARG B 1 29 ? -9.438 0.406 -14.445 1 98.75 29 ARG B O 1
ATOM 1398 N N . GLU B 1 30 ? -10.992 2.002 -14.477 1 98.75 30 GLU B N 1
ATOM 1399 C CA . GLU B 1 30 ? -10.023 3.066 -14.727 1 98.75 30 GLU B CA 1
ATOM 1400 C C . GLU B 1 30 ? -9.016 3.182 -13.586 1 98.75 30 GLU B C 1
ATOM 1402 O O . GLU B 1 30 ? -7.812 3.285 -13.828 1 98.75 30 GLU B O 1
ATOM 1407 N N . MET B 1 31 ? -9.461 3.16 -12.359 1 98.88 31 MET B N 1
ATOM 1408 C CA . MET B 1 31 ? -8.578 3.195 -11.195 1 98.88 31 MET B CA 1
ATOM 1409 C C . MET B 1 31 ? -7.578 2.045 -11.242 1 98.88 31 MET B C 1
ATOM 1411 O O . MET B 1 31 ? -6.379 2.25 -11.031 1 98.88 31 MET B O 1
ATOM 1415 N N . VAL B 1 32 ? -8.078 0.852 -11.547 1 98.94 32 VAL B N 1
ATOM 1416 C CA . VAL B 1 32 ? -7.27 -0.362 -11.539 1 98.94 32 VAL B CA 1
ATOM 1417 C C . VAL B 1 32 ? -6.203 -0.281 -12.625 1 98.94 32 VAL B C 1
ATOM 1419 O O . VAL B 1 32 ? -5.035 -0.59 -12.383 1 98.94 32 VAL B O 1
ATOM 1422 N N . HIS B 1 33 ? -6.547 0.189 -13.82 1 98.81 33 HIS B N 1
ATOM 1423 C CA . HIS B 1 33 ? -5.598 0.259 -14.922 1 98.81 33 HIS B CA 1
ATOM 1424 C C . HIS B 1 33 ? -4.582 1.375 -14.703 1 98.81 33 HIS B C 1
ATOM 1426 O O . HIS B 1 33 ? -3.398 1.21 -15.008 1 98.81 33 HIS B O 1
ATOM 1432 N N . GLN B 1 34 ? -5 2.539 -14.188 1 98.88 34 GLN B N 1
ATOM 1433 C CA . GLN B 1 34 ? -4.07 3.615 -13.859 1 98.88 34 GLN B CA 1
ATOM 1434 C C . GLN B 1 34 ? -3.064 3.172 -12.805 1 98.88 34 GLN B C 1
ATOM 1436 O O . GLN B 1 34 ? -1.882 3.512 -12.883 1 98.88 34 GLN B O 1
ATOM 1441 N N . PHE B 1 35 ? -3.561 2.412 -11.82 1 98.94 35 PHE B N 1
ATOM 1442 C CA . PHE B 1 35 ? -2.691 1.894 -10.773 1 98.94 35 PHE B CA 1
ATOM 1443 C C . PHE B 1 35 ? -1.659 0.933 -11.352 1 98.94 35 PHE B C 1
ATOM 1445 O O . PHE B 1 35 ? -0.477 1.004 -11.008 1 98.94 35 PHE B O 1
ATOM 1452 N N . ALA B 1 36 ? -2.135 0.07 -12.258 1 98.94 36 ALA B N 1
ATOM 1453 C CA . ALA B 1 36 ? -1.226 -0.854 -12.93 1 98.94 36 ALA B CA 1
ATOM 1454 C C . ALA B 1 36 ? -0.152 -0.098 -13.711 1 98.94 36 ALA B C 1
ATOM 1456 O O . ALA B 1 36 ? 1.028 -0.454 -13.656 1 98.94 36 ALA B O 1
ATOM 1457 N N . ASP B 1 37 ? -0.543 0.941 -14.375 1 98.75 37 ASP B N 1
ATOM 1458 C CA . ASP B 1 37 ? 0.393 1.744 -15.156 1 98.75 37 ASP B CA 1
ATOM 1459 C C . ASP B 1 37 ? 1.404 2.445 -14.25 1 98.75 37 ASP B C 1
ATOM 1461 O O . ASP B 1 37 ? 2.592 2.51 -14.57 1 98.75 37 ASP B O 1
ATOM 1465 N N . ALA B 1 38 ? 0.976 2.959 -13.156 1 98.88 38 ALA B N 1
ATOM 1466 C CA . ALA B 1 38 ? 1.829 3.709 -12.242 1 98.88 38 ALA B CA 1
ATOM 1467 C C . ALA B 1 38 ? 2.842 2.793 -11.562 1 98.88 38 ALA B C 1
ATOM 1469 O O . ALA B 1 38 ? 3.973 3.201 -11.281 1 98.88 38 ALA B O 1
ATOM 1470 N N . THR B 1 39 ? 2.459 1.548 -11.289 1 98.88 39 THR B N 1
ATOM 1471 C CA . THR B 1 39 ? 3.248 0.697 -10.406 1 98.88 39 THR B CA 1
ATOM 1472 C C . THR B 1 39 ? 3.98 -0.378 -11.203 1 98.88 39 THR B C 1
ATOM 1474 O O . THR B 1 39 ? 4.898 -1.021 -10.688 1 98.88 39 THR B O 1
ATOM 1477 N N . GLY B 1 40 ? 3.467 -0.634 -12.438 1 98.38 40 GLY B N 1
ATOM 1478 C CA . GLY B 1 40 ? 4.043 -1.69 -13.25 1 98.38 40 GLY B CA 1
ATOM 1479 C C . GLY B 1 40 ? 3.479 -3.062 -12.938 1 98.38 40 GLY B C 1
ATOM 1480 O O . GLY B 1 40 ? 3.973 -4.074 -13.438 1 98.38 40 GLY B O 1
ATOM 1481 N N . ASP B 1 41 ? 2.479 -3.135 -12.07 1 98.25 41 ASP B N 1
ATOM 1482 C CA . ASP B 1 41 ? 1.844 -4.41 -11.75 1 98.25 41 ASP B CA 1
ATOM 1483 C C . ASP B 1 41 ? 0.668 -4.688 -12.688 1 98.25 41 ASP B C 1
ATOM 1485 O O . ASP B 1 41 ? -0.479 -4.371 -12.359 1 98.25 41 ASP B O 1
ATOM 1489 N N . HIS B 1 42 ? 0.986 -5.363 -13.766 1 98.38 42 HIS B N 1
ATOM 1490 C CA . HIS B 1 42 ? -0.017 -5.656 -14.789 1 98.38 42 HIS B CA 1
ATOM 1491 C C . HIS B 1 42 ? -0.433 -7.125 -14.742 1 98.38 42 HIS B C 1
ATOM 1493 O O . HIS B 1 42 ? -0.738 -7.719 -15.781 1 98.38 42 HIS B O 1
ATOM 1499 N N . GLN B 1 43 ? -0.369 -7.742 -13.547 1 97.88 43 GLN B N 1
ATOM 1500 C CA . GLN B 1 43 ? -0.82 -9.125 -13.422 1 97.88 43 GLN B CA 1
ATOM 1501 C C . GLN B 1 43 ? -2.217 -9.305 -14.008 1 97.88 43 GLN B C 1
ATOM 1503 O O . GLN B 1 43 ? -3.088 -8.445 -13.82 1 97.88 43 GLN B O 1
ATOM 1508 N N . TRP B 1 44 ? -2.445 -10.406 -14.602 1 98.31 44 TRP B N 1
ATOM 1509 C CA . TRP B 1 44 ? -3.639 -10.633 -15.414 1 98.31 44 TRP B CA 1
ATOM 1510 C C . TRP B 1 44 ? -4.895 -10.633 -14.547 1 98.31 44 TRP B C 1
ATOM 1512 O O . TRP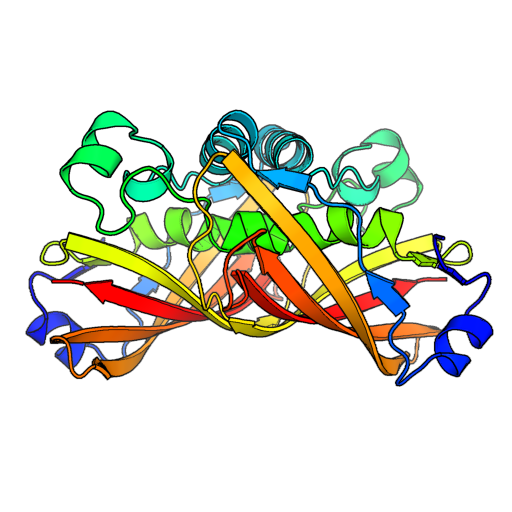 B 1 44 ? -5.977 -10.273 -15.008 1 98.31 44 TRP B O 1
ATOM 1522 N N . ILE B 1 45 ? -4.832 -10.938 -13.336 1 98.38 45 ILE B N 1
ATOM 1523 C CA . ILE B 1 45 ? -5.992 -10.984 -12.453 1 98.38 45 ILE B CA 1
ATOM 1524 C C . ILE B 1 45 ? -6.535 -9.578 -12.227 1 98.38 45 ILE B C 1
ATOM 1526 O O . ILE B 1 45 ? -7.645 -9.406 -11.719 1 98.38 45 ILE B O 1
ATOM 1530 N N . HIS B 1 46 ? -5.727 -8.547 -12.547 1 98.81 46 HIS B N 1
ATOM 1531 C CA . HIS B 1 46 ? -6.145 -7.164 -12.336 1 98.81 46 HIS B CA 1
ATOM 1532 C C . HIS B 1 46 ? -6.605 -6.516 -13.633 1 98.81 46 HIS B C 1
ATOM 1534 O O . HIS B 1 46 ? -7.516 -5.684 -13.633 1 98.81 46 HIS B O 1
ATOM 1540 N N . VAL B 1 47 ? -6.004 -6.859 -14.805 1 98.75 47 VAL B N 1
ATOM 1541 C CA . VAL B 1 47 ? -6.145 -5.945 -15.93 1 98.75 47 VAL B CA 1
ATOM 1542 C C . VAL B 1 47 ? -6.59 -6.715 -17.172 1 98.75 47 VAL B C 1
ATOM 1544 O O . VAL B 1 47 ? -6.922 -6.113 -18.203 1 98.75 47 VAL B O 1
ATOM 1547 N N . ASP B 1 48 ? -6.535 -8.016 -17.188 1 98.69 48 ASP B N 1
ATOM 1548 C CA . ASP B 1 48 ? -6.957 -8.82 -18.328 1 98.69 48 ASP B CA 1
ATOM 1549 C C . ASP B 1 48 ? -8.375 -9.367 -18.125 1 98.69 48 ASP B C 1
ATOM 1551 O O . ASP B 1 48 ? -8.555 -10.469 -17.594 1 98.69 48 ASP B O 1
ATOM 1555 N N . ASP B 1 49 ? -9.312 -8.625 -18.641 1 98.19 49 ASP B N 1
ATOM 1556 C CA . ASP B 1 49 ? -10.719 -8.93 -18.391 1 98.19 49 ASP B CA 1
ATOM 1557 C C . ASP B 1 49 ? -11.062 -10.344 -18.859 1 98.19 49 ASP B C 1
ATOM 1559 O O . ASP B 1 49 ? -11.672 -11.117 -18.109 1 98.19 49 ASP B O 1
ATOM 1563 N N . GLU B 1 50 ? -10.703 -10.633 -20.047 1 98.31 50 GLU B N 1
ATOM 1564 C CA . GLU B 1 50 ? -11.062 -11.922 -20.641 1 98.31 50 GLU B CA 1
ATOM 1565 C C . GLU B 1 50 ? -10.414 -13.07 -19.875 1 98.31 50 GLU B C 1
ATOM 1567 O O . GLU B 1 50 ? -11.078 -14.047 -19.531 1 98.31 50 GLU B O 1
ATOM 1572 N N . ARG B 1 51 ? -9.109 -12.969 -19.609 1 98.38 51 ARG B N 1
ATOM 1573 C CA . ARG B 1 51 ? -8.43 -14.047 -18.906 1 98.38 51 ARG B CA 1
ATOM 1574 C C . ARG B 1 51 ? -8.961 -14.188 -17.484 1 98.38 51 ARG B C 1
ATOM 1576 O O . ARG B 1 51 ? -9.156 -15.297 -16.984 1 98.38 51 ARG B O 1
ATOM 1583 N N . ALA B 1 52 ? -9.188 -13.07 -16.812 1 98.31 52 ALA B N 1
ATOM 1584 C CA . ALA B 1 52 ? -9.688 -13.102 -15.445 1 98.31 52 ALA B CA 1
ATOM 1585 C C . ALA B 1 52 ? -11.055 -13.773 -15.375 1 98.31 52 ALA B C 1
ATOM 1587 O O . ALA B 1 52 ? -11.32 -14.562 -14.461 1 98.31 52 ALA B O 1
ATOM 1588 N N . LYS B 1 53 ? -11.922 -13.516 -16.328 1 97.94 53 LYS B N 1
ATOM 1589 C CA . LYS B 1 53 ? -13.242 -14.141 -16.359 1 97.94 53 LYS B CA 1
ATOM 1590 C C . LYS B 1 53 ? -13.125 -15.648 -16.562 1 97.94 53 LYS B C 1
ATOM 1592 O O . LYS B 1 53 ? -13.867 -16.422 -15.953 1 97.94 53 LYS B O 1
ATOM 1597 N N . ARG B 1 54 ? -12.195 -16 -17.312 1 97.75 54 ARG B N 1
ATOM 1598 C CA . ARG B 1 54 ? -12.055 -17.406 -17.688 1 97.75 54 ARG B CA 1
ATOM 1599 C C . ARG B 1 54 ? -11.312 -18.188 -16.609 1 97.75 54 ARG B C 1
ATOM 1601 O O . ARG B 1 54 ? -11.664 -19.344 -16.328 1 97.75 54 ARG B O 1
ATOM 1608 N N . GLU B 1 55 ? -10.297 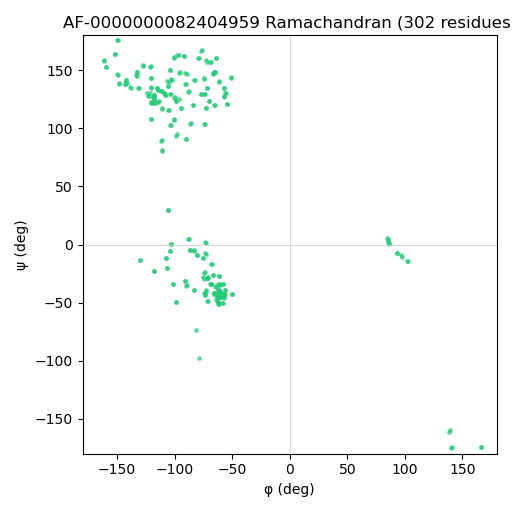-17.578 -16.031 1 96.75 55 GLU B N 1
ATOM 1609 C CA . GLU B 1 55 ? -9.344 -18.391 -15.281 1 96.75 55 GLU B CA 1
ATOM 1610 C C . GLU B 1 55 ? -9.32 -18 -13.805 1 96.75 55 GLU B C 1
ATOM 1612 O O . GLU B 1 55 ? -8.844 -18.75 -12.961 1 96.75 55 GLU B O 1
ATOM 1617 N N . SER B 1 56 ? -9.734 -16.766 -13.492 1 95.62 56 SER B N 1
ATOM 1618 C CA . SER B 1 56 ? -9.648 -16.328 -12.109 1 95.62 56 SER B CA 1
ATOM 1619 C C . SER B 1 56 ? -10.734 -16.969 -11.25 1 95.62 56 SER B C 1
ATOM 1621 O O . SER B 1 56 ? -11.875 -17.109 -11.695 1 95.62 56 SER B O 1
ATOM 1623 N N . PRO B 1 57 ? -10.414 -17.297 -10.039 1 95.44 57 PRO B N 1
ATOM 1624 C CA . PRO B 1 57 ? -11.445 -17.828 -9.141 1 95.44 57 PRO B CA 1
ATOM 1625 C C . PRO B 1 57 ? -12.406 -16.75 -8.656 1 95.44 57 PRO B C 1
ATOM 1627 O O . PRO B 1 57 ? -13.352 -17.047 -7.918 1 95.44 57 PRO B O 1
ATOM 1630 N N . PHE B 1 58 ? -12.258 -15.539 -9.086 1 96.31 58 PHE B N 1
ATOM 1631 C CA . PHE B 1 58 ? -13.023 -14.414 -8.555 1 96.31 58 PHE B CA 1
ATOM 1632 C C . PHE B 1 58 ? -14.125 -14.008 -9.531 1 96.31 58 PHE B C 1
ATOM 1634 O O . PHE B 1 58 ? -14.875 -13.062 -9.266 1 96.31 58 PHE B O 1
ATOM 1641 N N . GLY B 1 59 ? -14.156 -14.617 -10.703 1 96.75 59 GLY B N 1
ATOM 1642 C CA . GLY B 1 59 ? -15.211 -14.375 -11.672 1 96.75 59 GLY B CA 1
ATOM 1643 C C . GLY B 1 59 ? -14.938 -13.172 -12.562 1 96.75 59 GLY B C 1
ATOM 1644 O O . GLY B 1 59 ? -15.766 -12.812 -13.398 1 96.75 59 GLY B O 1
ATOM 1645 N N . GLY B 1 60 ? -13.891 -12.547 -12.461 1 98.31 60 GLY B N 1
ATOM 1646 C CA . GLY B 1 60 ? -13.461 -11.367 -13.188 1 98.31 60 GLY B CA 1
ATOM 1647 C C . GLY B 1 60 ? -12.25 -10.688 -12.562 1 98.31 60 GLY B C 1
ATOM 1648 O O . GLY B 1 60 ? -11.641 -11.234 -11.641 1 98.31 60 GLY B O 1
ATOM 1649 N N . PRO B 1 61 ? -11.883 -9.508 -13.125 1 98.75 61 PRO B N 1
ATOM 1650 C CA . PRO B 1 61 ? -10.742 -8.805 -12.539 1 98.75 61 PRO B CA 1
ATOM 1651 C C . PRO B 1 61 ? -11.023 -8.305 -11.117 1 98.75 61 PRO B C 1
ATOM 1653 O O . PRO B 1 61 ? -12.164 -7.969 -10.797 1 98.75 61 PRO B O 1
ATOM 1656 N N . ILE B 1 62 ? -10 -8.305 -10.336 1 98.88 62 ILE B N 1
ATOM 1657 C CA . ILE B 1 62 ? -10.07 -7.742 -8.984 1 98.88 62 ILE B CA 1
ATOM 1658 C C . ILE B 1 62 ? -9.047 -6.613 -8.844 1 98.88 62 ILE B C 1
ATOM 1660 O O . ILE B 1 62 ? -8.055 -6.57 -9.578 1 98.88 62 ILE B O 1
ATOM 1664 N N . ALA B 1 63 ? -9.336 -5.703 -7.969 1 98.94 63 ALA B N 1
ATOM 1665 C CA . ALA B 1 63 ? -8.414 -4.609 -7.672 1 98.94 63 ALA B CA 1
ATOM 1666 C C . ALA B 1 63 ? -7.141 -5.125 -7.016 1 98.94 63 ALA B C 1
ATOM 1668 O O . ALA B 1 63 ? -7.16 -6.148 -6.328 1 98.94 63 ALA B O 1
ATOM 1669 N N . HIS B 1 64 ? -6.031 -4.41 -7.309 1 98.94 64 HIS B N 1
ATOM 1670 C CA . HIS B 1 64 ? -4.836 -4.656 -6.512 1 98.94 64 HIS B CA 1
ATOM 1671 C C . HIS B 1 64 ? -5.109 -4.438 -5.027 1 98.94 64 HIS B C 1
ATOM 1673 O O . HIS B 1 64 ? -5.734 -3.447 -4.645 1 98.94 64 HIS B O 1
ATOM 1679 N N . GLY B 1 65 ? -4.625 -5.398 -4.148 1 98.88 65 GLY B N 1
ATOM 1680 C CA . GLY B 1 65 ? -4.68 -5.137 -2.719 1 98.88 65 GLY B CA 1
ATOM 1681 C C . GLY B 1 65 ? -4.102 -3.785 -2.338 1 98.88 65 GLY B C 1
ATOM 1682 O O . GLY B 1 65 ? -4.707 -3.041 -1.562 1 98.88 65 GLY B O 1
ATOM 1683 N N . TYR B 1 66 ? -2.973 -3.441 -2.938 1 98.88 66 TYR B N 1
ATOM 1684 C CA . TYR B 1 66 ? -2.295 -2.188 -2.623 1 98.88 66 TYR B CA 1
ATOM 1685 C C . TYR B 1 66 ? -3.07 -0.996 -3.172 1 98.88 66 TYR B C 1
ATOM 1687 O O . TYR B 1 66 ? -2.986 0.11 -2.635 1 98.88 66 TYR B O 1
ATOM 1695 N N . LEU B 1 67 ? -3.836 -1.164 -4.262 1 98.94 67 LEU B N 1
ATOM 1696 C CA . LEU B 1 67 ? -4.734 -0.087 -4.66 1 98.94 67 LEU B CA 1
ATOM 1697 C C . LEU B 1 67 ? -5.77 0.186 -3.572 1 98.94 67 LEU B C 1
ATOM 1699 O O . LEU B 1 67 ? -5.938 1.329 -3.145 1 98.94 67 LEU B O 1
ATOM 1703 N N . THR B 1 68 ? -6.438 -0.855 -3.119 1 98.94 68 THR B N 1
ATOM 1704 C CA . THR B 1 68 ? -7.465 -0.68 -2.098 1 98.94 68 THR B CA 1
ATOM 1705 C C . THR B 1 68 ? -6.875 -0.044 -0.842 1 98.94 68 THR B C 1
ATOM 1707 O O . THR B 1 68 ? -7.473 0.862 -0.26 1 98.94 68 THR B O 1
ATOM 1710 N N . LEU B 1 69 ? -5.691 -0.506 -0.445 1 98.94 69 LEU B N 1
ATOM 1711 C CA . LEU B 1 69 ? -5 0.103 0.685 1 98.94 69 LEU B CA 1
ATOM 1712 C C . LEU B 1 69 ? -4.719 1.579 0.42 1 98.94 69 LEU B C 1
ATOM 1714 O O . LEU B 1 69 ? -4.91 2.42 1.303 1 98.94 69 LEU B O 1
ATOM 1718 N N . SER B 1 70 ? -4.309 1.874 -0.782 1 98.94 70 SER B N 1
ATOM 1719 C CA . SER B 1 70 ? -3.895 3.221 -1.159 1 98.94 70 SER B CA 1
ATOM 1720 C C . SER B 1 70 ? -5.098 4.152 -1.295 1 98.94 70 SER B C 1
ATOM 1722 O O . SER B 1 70 ? -4.934 5.359 -1.468 1 98.94 70 SER B O 1
ATOM 1724 N N . LEU B 1 71 ? -6.309 3.631 -1.22 1 98.88 71 LEU B N 1
ATOM 1725 C CA . LEU B 1 71 ? -7.512 4.453 -1.263 1 98.88 71 LEU B CA 1
ATOM 1726 C C . LEU B 1 71 ? -7.797 5.07 0.102 1 98.88 71 LEU B C 1
ATOM 1728 O O . LEU B 1 71 ? -8.656 5.945 0.224 1 98.88 71 LEU B O 1
ATOM 1732 N N . LEU B 1 72 ? -7.07 4.664 1.143 1 98.75 72 LEU B N 1
ATOM 1733 C CA . LEU B 1 72 ? -7.379 5.082 2.506 1 98.75 72 LEU B CA 1
ATOM 1734 C C . LEU B 1 72 ? -7.375 6.602 2.627 1 98.75 72 LEU B C 1
ATOM 1736 O O . LEU B 1 72 ? -8.273 7.18 3.238 1 98.75 72 LEU B O 1
ATOM 1740 N N . PRO B 1 73 ? -6.398 7.305 2.025 1 98 73 PRO B N 1
ATOM 1741 C CA . PRO B 1 73 ? -6.469 8.766 2.139 1 98 73 PRO B CA 1
ATOM 1742 C C . PRO B 1 73 ? -7.738 9.344 1.522 1 98 73 PRO B C 1
ATOM 1744 O O . PRO B 1 73 ? -8.359 10.234 2.107 1 98 73 PRO B O 1
ATOM 1747 N N . LEU B 1 74 ? -8.117 8.828 0.387 1 98.12 74 LEU B N 1
ATOM 1748 C CA . LEU B 1 74 ? -9.344 9.273 -0.253 1 98.12 74 LEU B CA 1
ATOM 1749 C C . LEU B 1 74 ? -10.555 8.969 0.625 1 98.12 74 LEU B C 1
ATOM 1751 O O . LEU B 1 74 ? -11.391 9.844 0.865 1 98.12 74 LEU B O 1
ATOM 1755 N N . LEU B 1 75 ? -10.664 7.738 1.104 1 98.5 75 LEU B N 1
ATOM 1756 C CA . LEU B 1 75 ? -11.789 7.305 1.923 1 98.5 75 LEU B CA 1
ATOM 1757 C C . LEU B 1 75 ? -11.844 8.094 3.229 1 98.5 75 LEU B C 1
ATOM 1759 O O . LEU B 1 75 ? -12.93 8.406 3.721 1 98.5 75 LEU B O 1
ATOM 1763 N N . SER B 1 76 ? -10.719 8.445 3.779 1 96.88 76 SER B N 1
ATOM 1764 C CA . SER B 1 76 ? -10.641 9.125 5.07 1 96.88 76 SER B CA 1
ATOM 1765 C C . SER B 1 76 ? -11.07 10.586 4.957 1 96.88 76 SER B C 1
ATOM 1767 O O . SER B 1 76 ? -11.453 11.203 5.957 1 96.88 76 SER B O 1
ATOM 1769 N N . LYS B 1 77 ? -10.969 11.156 3.758 1 95.19 77 LYS B N 1
ATOM 1770 C CA . LYS B 1 77 ? -11.289 12.562 3.557 1 95.19 77 LYS B CA 1
ATOM 1771 C C . LYS B 1 77 ? -12.719 12.867 3.979 1 95.19 77 LYS B C 1
ATOM 1773 O O . LYS B 1 77 ? -13.016 13.961 4.465 1 95.19 77 LYS B O 1
ATOM 1778 N N . SER B 1 78 ? -13.617 11.906 3.779 1 95.44 78 SER B N 1
ATOM 1779 C CA . SER B 1 78 ? -15.008 12.141 4.148 1 95.44 78 SER B CA 1
ATOM 1780 C C . SER B 1 78 ? -15.258 11.797 5.613 1 95.44 78 SER B C 1
ATOM 1782 O O . SER B 1 78 ? -16.344 12.047 6.141 1 95.44 78 SER B O 1
ATOM 1784 N N . VAL B 1 79 ? -14.281 11.273 6.297 1 97.94 79 VAL B N 1
ATOM 1785 C CA . VAL B 1 79 ? -14.445 10.82 7.676 1 97.94 79 VAL B CA 1
ATOM 1786 C C . VAL B 1 79 ? -13.93 11.891 8.633 1 97.94 79 VAL B C 1
ATOM 1788 O O . VAL B 1 79 ? -14.633 12.297 9.562 1 97.94 79 VAL B O 1
ATOM 1791 N N . TYR B 1 80 ? -12.703 12.367 8.352 1 97.62 80 TYR B N 1
ATOM 1792 C CA . TYR B 1 80 ? -12.117 13.344 9.258 1 97.62 80 TYR B CA 1
ATOM 1793 C C . TYR B 1 80 ? -11.141 14.258 8.516 1 97.62 80 TYR B C 1
ATOM 1795 O O . TYR B 1 80 ? -10.711 13.945 7.402 1 97.62 80 TYR B O 1
ATOM 1803 N N . ARG B 1 81 ? -10.82 15.375 9.164 1 96.62 81 ARG B N 1
ATOM 1804 C CA . ARG B 1 81 ? -9.836 16.344 8.711 1 96.62 81 ARG B CA 1
ATOM 1805 C C . ARG B 1 81 ? -9.031 16.906 9.883 1 96.62 81 ARG B C 1
ATOM 1807 O O . ARG B 1 81 ? -9.57 17.109 10.969 1 96.62 81 ARG B O 1
ATOM 1814 N N . ILE B 1 82 ? -7.77 17.094 9.602 1 96 82 ILE B N 1
ATOM 1815 C CA . ILE B 1 82 ? -6.906 17.719 10.602 1 96 82 ILE B CA 1
ATOM 1816 C C . ILE B 1 82 ? -6.477 19.094 10.133 1 96 82 ILE B C 1
ATOM 1818 O O . ILE B 1 82 ? -5.41 19.25 9.531 1 96 82 ILE B O 1
ATOM 1822 N N . ASP B 1 83 ? -7.145 20.188 10.375 1 93.38 83 ASP B N 1
ATOM 1823 C CA . ASP B 1 83 ? -6.938 21.531 9.844 1 93.38 83 ASP B CA 1
ATOM 1824 C C . ASP B 1 83 ? -5.688 22.172 10.438 1 93.38 83 ASP B C 1
ATOM 1826 O O . ASP B 1 83 ? -4.996 22.938 9.766 1 93.38 83 ASP B O 1
ATOM 1830 N N . GLY B 1 84 ? -5.336 21.875 11.484 1 90.25 84 GLY B N 1
ATOM 1831 C CA . GLY B 1 84 ? -4.191 22.5 12.133 1 90.25 84 GLY B CA 1
ATOM 1832 C C . GLY B 1 84 ? -2.865 21.891 11.711 1 90.25 84 GLY B C 1
ATOM 1833 O O . GLY B 1 84 ? -1.807 22.469 11.977 1 90.25 84 GLY B O 1
ATOM 1834 N N . ALA B 1 85 ? -2.959 20.922 10.969 1 94.62 85 ALA B N 1
ATOM 1835 C CA . ALA B 1 85 ? -1.724 20.25 10.562 1 94.62 85 ALA B CA 1
ATOM 1836 C C . ALA B 1 85 ? -1.174 20.859 9.273 1 94.62 85 ALA B C 1
ATOM 1838 O O . ALA B 1 85 ? -1.935 21.172 8.352 1 94.62 85 ALA B O 1
ATOM 1839 N N . LYS B 1 86 ? 0.132 21.047 9.211 1 93.5 86 LYS B N 1
ATOM 1840 C CA . LYS B 1 86 ? 0.799 21.516 8 1 93.5 86 LYS B CA 1
ATOM 1841 C C . LYS B 1 86 ? 0.877 20.406 6.949 1 93.5 86 LYS B C 1
ATOM 1843 O O . LYS B 1 86 ? 0.704 20.672 5.758 1 93.5 86 LYS B O 1
ATOM 1848 N N . MET B 1 87 ? 1.176 19.25 7.383 1 94.81 87 MET B N 1
ATOM 1849 C CA . MET B 1 87 ? 1.248 18.109 6.48 1 94.81 87 MET B CA 1
ATOM 1850 C C . MET B 1 87 ? 1.112 16.797 7.258 1 94.81 87 MET B C 1
ATOM 1852 O O . MET B 1 87 ? 1.363 16.75 8.461 1 94.81 87 MET B O 1
ATOM 1856 N N . VAL B 1 88 ? 0.641 15.812 6.625 1 96.62 88 VAL B N 1
ATOM 1857 C CA . VAL B 1 88 ? 0.533 14.445 7.129 1 96.62 88 VAL B CA 1
ATOM 1858 C C . VAL B 1 88 ? 1.375 13.508 6.266 1 96.62 88 VAL B C 1
ATOM 1860 O O . VAL B 1 88 ? 1.238 13.492 5.039 1 96.62 88 VAL B O 1
ATOM 1863 N N . ILE B 1 89 ? 2.227 12.734 6.914 1 97.44 89 ILE B N 1
ATOM 1864 C CA . ILE B 1 89 ? 3.148 11.859 6.195 1 97.44 89 ILE B CA 1
ATOM 1865 C C . ILE B 1 89 ? 2.857 10.398 6.551 1 97.44 89 ILE B C 1
ATOM 1867 O O . ILE B 1 89 ? 2.734 10.055 7.73 1 97.44 89 ILE B O 1
ATOM 1871 N N . ASN B 1 90 ? 2.711 9.633 5.543 1 98.5 90 ASN B N 1
ATOM 1872 C CA . ASN B 1 90 ? 2.607 8.195 5.738 1 98.5 90 ASN B CA 1
ATOM 1873 C C . ASN B 1 90 ? 3.908 7.605 6.281 1 98.5 90 ASN B C 1
ATOM 1875 O O . ASN B 1 90 ? 4.945 7.672 5.621 1 98.5 90 ASN B O 1
ATOM 1879 N N . TYR B 1 91 ? 3.816 7.004 7.449 1 98.69 91 TYR B N 1
ATOM 1880 C CA . TYR B 1 91 ? 5.02 6.449 8.062 1 98.69 91 TYR B CA 1
ATOM 1881 C C . TYR B 1 91 ? 5.016 4.926 7.992 1 98.69 91 TYR B C 1
ATOM 1883 O O . TYR B 1 91 ? 6.02 4.285 8.305 1 98.69 91 TYR B O 1
ATOM 1891 N N . GLY B 1 92 ? 3.938 4.332 7.641 1 98.75 92 GLY B N 1
ATOM 1892 C CA . GLY B 1 92 ? 3.883 2.885 7.496 1 98.75 92 GLY B CA 1
ATOM 1893 C C . GLY B 1 92 ? 2.615 2.275 8.062 1 98.75 92 GLY B C 1
ATOM 1894 O O . GLY B 1 92 ? 1.568 2.926 8.094 1 98.75 92 GLY B O 1
ATOM 1895 N N . SER B 1 93 ? 2.732 1.052 8.281 1 98.88 93 SER B N 1
ATOM 1896 C CA . SER B 1 93 ? 1.639 0.279 8.859 1 98.88 93 SER B CA 1
ATOM 1897 C C . SER B 1 93 ? 2.166 -0.873 9.711 1 98.88 93 SER B C 1
ATOM 1899 O O . SER B 1 93 ? 3.23 -1.425 9.43 1 98.88 93 SER B O 1
ATOM 1901 N N . ASP B 1 94 ? 1.495 -1.175 10.703 1 97.25 94 ASP B N 1
ATOM 1902 C CA . ASP B 1 94 ? 1.763 -2.42 11.422 1 97.25 94 ASP B CA 1
ATOM 1903 C C . ASP B 1 94 ? 1.161 -3.615 10.688 1 97.25 94 ASP B C 1
ATOM 1905 O O . ASP B 1 94 ? 1.61 -3.971 9.594 1 97.25 94 ASP B O 1
ATOM 1909 N N . LYS B 1 95 ? -0.057 -4.148 11.047 1 98 95 LYS B N 1
ATOM 1910 C CA . LYS B 1 95 ? -0.646 -5.293 10.359 1 98 95 LYS B CA 1
ATOM 1911 C C . LYS B 1 95 ? -1.636 -4.84 9.289 1 98 95 LYS B C 1
ATOM 1913 O O . LYS B 1 95 ? -2.484 -3.98 9.539 1 98 95 LYS B O 1
ATOM 1918 N N . VAL B 1 96 ? -1.396 -5.316 8.07 1 98.88 96 VAL B N 1
ATOM 1919 C CA . VAL B 1 96 ? -2.314 -5.148 6.949 1 98.88 96 VAL B CA 1
ATOM 1920 C C . VAL B 1 96 ? -2.73 -6.516 6.41 1 98.88 96 VAL B C 1
ATOM 1922 O O . VAL B 1 96 ? -1.883 -7.379 6.168 1 98.88 96 VAL B O 1
ATOM 1925 N N . ARG B 1 97 ? -4.023 -6.691 6.246 1 98.94 97 ARG B N 1
ATOM 1926 C CA . ARG B 1 97 ? -4.531 -7.898 5.602 1 98.94 97 ARG B CA 1
ATOM 1927 C C . ARG B 1 97 ? -5.582 -7.559 4.547 1 98.94 97 ARG B C 1
ATOM 1929 O O . ARG B 1 97 ? -6.336 -6.598 4.707 1 98.94 97 ARG B O 1
ATOM 1936 N N . PHE B 1 98 ? -5.551 -8.375 3.504 1 98.88 98 PHE B N 1
ATOM 1937 C CA . PHE B 1 98 ? -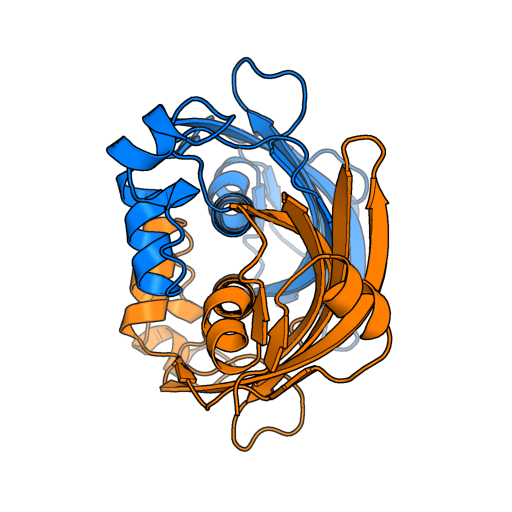6.555 -8.312 2.447 1 98.88 98 PHE B CA 1
ATOM 1938 C C . PHE B 1 98 ? -7.453 -9.539 2.475 1 98.88 98 PHE B C 1
ATOM 1940 O O . PHE B 1 98 ? -7.328 -10.422 1.624 1 98.88 98 PHE B O 1
ATOM 1947 N N . PRO B 1 99 ? -8.461 -9.555 3.365 1 98.62 99 PRO B N 1
ATOM 1948 C CA . PRO B 1 99 ? -9.258 -10.766 3.59 1 98.62 99 PRO B CA 1
ATOM 1949 C C . PRO B 1 99 ? -10.125 -11.125 2.391 1 98.62 99 PRO B C 1
ATOM 1951 O O . PRO B 1 99 ? -10.391 -12.312 2.154 1 98.62 99 PRO B O 1
ATOM 1954 N N . SER B 1 100 ? -10.602 -10.125 1.681 1 98.62 100 SER B N 1
ATOM 1955 C CA . SER B 1 100 ? -11.477 -10.375 0.538 1 98.62 100 SER B CA 1
ATOM 1956 C C . SER B 1 100 ? -11.016 -9.594 -0.688 1 98.62 100 SER B C 1
ATOM 1958 O O . SER B 1 100 ? -10.703 -8.398 -0.591 1 98.62 100 SER B O 1
ATOM 1960 N N . PRO B 1 101 ? -10.984 -10.281 -1.822 1 98.62 101 PRO B N 1
ATOM 1961 C CA . PRO B 1 101 ? -10.703 -9.516 -3.041 1 98.62 101 PRO B CA 1
ATOM 1962 C C . PRO B 1 101 ? -11.797 -8.508 -3.371 1 98.62 101 PRO B C 1
ATOM 1964 O O . PRO B 1 101 ? -12.969 -8.734 -3.043 1 98.62 101 PRO B O 1
ATOM 1967 N N . VAL B 1 102 ? -11.438 -7.418 -3.959 1 98.94 102 VAL B N 1
ATOM 1968 C CA . VAL B 1 102 ? -12.391 -6.402 -4.402 1 98.94 102 VAL B CA 1
ATOM 1969 C C . VAL B 1 102 ? -12.633 -6.543 -5.902 1 98.94 102 VAL B C 1
ATOM 1971 O O . VAL B 1 102 ? -11.766 -6.207 -6.715 1 98.94 102 VAL B O 1
ATOM 1974 N N . PRO B 1 103 ? -13.812 -7.035 -6.293 1 98.81 103 PRO B N 1
ATOM 1975 C CA . PRO B 1 103 ? -14.094 -7.055 -7.73 1 98.81 103 PRO B CA 1
ATOM 1976 C C . PRO B 1 103 ? -14.094 -5.66 -8.352 1 98.81 103 PRO B C 1
ATOM 1978 O O . PRO B 1 103 ? -14.57 -4.703 -7.73 1 98.81 103 PRO B O 1
ATOM 1981 N N . VAL B 1 104 ? -13.516 -5.586 -9.562 1 98.88 104 VAL B N 1
ATOM 1982 C CA . VAL B 1 104 ? -13.594 -4.316 -10.273 1 98.88 104 VAL B CA 1
ATOM 1983 C C . VAL B 1 104 ? -15.055 -3.904 -10.438 1 98.88 104 VAL B C 1
ATOM 1985 O O . VAL B 1 104 ? -15.891 -4.703 -10.867 1 98.88 104 VAL B O 1
ATOM 1988 N N . GLY B 1 105 ? -15.359 -2.689 -10.023 1 98.75 105 GLY B N 1
ATOM 1989 C CA . GLY B 1 105 ? -16.734 -2.201 -10.078 1 98.75 105 GLY B CA 1
ATOM 1990 C C . GLY B 1 105 ? -17.422 -2.227 -8.734 1 98.75 105 GLY B C 1
ATOM 1991 O O . GLY B 1 105 ? -18.484 -1.616 -8.562 1 98.75 105 GLY B O 1
ATOM 1992 N N . ALA B 1 106 ? -16.891 -2.91 -7.75 1 98.88 106 ALA B N 1
ATOM 1993 C CA . ALA B 1 106 ? -17.469 -2.959 -6.414 1 98.88 106 ALA B CA 1
ATOM 1994 C C . ALA B 1 106 ? -17.281 -1.637 -5.68 1 98.88 106 ALA B C 1
ATOM 1996 O O . ALA B 1 106 ? -16.422 -0.833 -6.055 1 98.88 106 ALA B O 1
ATOM 1997 N N . LYS B 1 107 ? -18.125 -1.415 -4.707 1 98.94 107 LYS B N 1
ATOM 1998 C CA . LYS B 1 107 ? -17.984 -0.237 -3.852 1 98.94 107 LYS B CA 1
ATOM 1999 C C . LYS B 1 107 ? -17.375 -0.601 -2.504 1 98.94 107 LYS B C 1
ATOM 2001 O O . LYS B 1 107 ? -17.688 -1.647 -1.935 1 98.94 107 LYS B O 1
ATOM 2006 N N . VAL B 1 108 ? -16.5 0.326 -2.023 1 98.94 108 VAL B N 1
ATOM 2007 C CA . VAL B 1 108 ? -15.859 0.087 -0.739 1 98.94 108 VAL B CA 1
ATOM 2008 C C . VAL B 1 108 ? -16.062 1.291 0.177 1 98.94 108 VAL B C 1
ATOM 2010 O O . VAL B 1 108 ? -16.312 2.402 -0.295 1 98.94 108 VAL B O 1
ATOM 2013 N N . ARG B 1 109 ? -16.016 0.995 1.49 1 98.88 109 ARG B N 1
ATOM 2014 C CA . ARG B 1 109 ? -16.141 1.995 2.547 1 98.88 109 ARG B CA 1
ATOM 2015 C C . ARG B 1 109 ? -15.211 1.685 3.709 1 98.88 109 ARG B C 1
ATOM 2017 O O . ARG B 1 109 ? -15.062 0.525 4.102 1 98.88 109 ARG B O 1
ATOM 2024 N N . ASN B 1 110 ? -14.602 2.748 4.23 1 98.88 110 ASN B N 1
ATOM 2025 C CA . ASN B 1 110 ? -13.695 2.58 5.363 1 98.88 110 ASN B CA 1
ATOM 2026 C C . ASN B 1 110 ? -14.328 3.082 6.664 1 98.88 110 ASN B C 1
ATOM 2028 O O . ASN B 1 110 ? -14.977 4.129 6.68 1 98.88 110 ASN B O 1
ATOM 2032 N N . THR B 1 111 ? -14.172 2.342 7.703 1 98.88 111 THR B N 1
ATOM 2033 C CA . THR B 1 111 ? -14.367 2.818 9.062 1 98.88 111 THR B CA 1
ATOM 2034 C C . THR B 1 111 ? -13.031 2.967 9.789 1 98.88 111 THR B C 1
ATOM 2036 O O . THR B 1 111 ? -12.234 2.031 9.82 1 98.88 111 THR B O 1
ATOM 2039 N N . ALA B 1 112 ? -12.875 4.141 10.359 1 98.81 112 ALA B N 1
ATOM 2040 C CA . ALA B 1 112 ? -11.586 4.469 10.961 1 98.81 112 ALA B CA 1
ATOM 2041 C C . ALA B 1 112 ? -11.719 4.648 12.477 1 98.81 112 ALA B C 1
ATOM 2043 O O . ALA B 1 112 ? -12.648 5.309 12.945 1 98.81 112 ALA B O 1
ATOM 2044 N N . VAL B 1 113 ? -10.781 4.051 13.219 1 98.81 113 VAL B N 1
ATOM 2045 C CA . VAL B 1 113 ? -10.648 4.211 14.656 1 98.81 113 VAL B CA 1
ATOM 2046 C C . VAL B 1 113 ? -9.281 4.809 14.992 1 98.81 113 VAL B C 1
ATOM 2048 O O . VAL B 1 113 ? -8.25 4.289 14.555 1 98.81 113 VAL B O 1
ATOM 2051 N N . LEU B 1 114 ? -9.273 5.941 15.664 1 98.81 114 LEU B N 1
ATOM 2052 C CA . LEU B 1 114 ? -8.008 6.469 16.172 1 98.81 114 LEU B CA 1
ATOM 2053 C C . LEU B 1 114 ? -7.523 5.664 17.375 1 98.81 114 LEU B C 1
ATOM 2055 O O . LEU B 1 114 ? -7.957 5.906 18.5 1 98.81 114 LEU B O 1
ATOM 2059 N N . SER B 1 115 ? -6.547 4.824 17.125 1 98.88 115 SER B N 1
ATOM 2060 C CA . SER B 1 115 ? -6.199 3.797 18.109 1 98.88 115 SER B CA 1
ATOM 2061 C C . SER B 1 115 ? -5.16 4.305 19.094 1 98.88 115 SER B C 1
ATOM 2063 O O . SER B 1 115 ? -5.184 3.939 20.266 1 98.88 115 SER B O 1
ATOM 2065 N N . ALA B 1 116 ? -4.262 5.121 18.625 1 98.69 116 ALA B N 1
ATOM 2066 C CA . ALA B 1 116 ? -3.188 5.629 19.469 1 98.69 116 ALA B CA 1
ATOM 2067 C C . ALA B 1 116 ? -2.561 6.883 18.875 1 98.69 116 ALA B C 1
ATOM 2069 O O . ALA B 1 116 ? -2.672 7.129 17.672 1 98.69 116 ALA B O 1
ATOM 2070 N N . ILE B 1 117 ? -1.924 7.676 19.734 1 98.56 117 ILE B N 1
ATOM 2071 C CA . ILE B 1 117 ? -1.095 8.805 19.312 1 98.56 117 ILE B CA 1
ATOM 2072 C C . ILE B 1 117 ? 0.121 8.914 20.234 1 98.56 117 ILE B C 1
ATOM 2074 O O . ILE B 1 117 ? 0.009 8.734 21.453 1 98.56 117 ILE B O 1
ATOM 2078 N N . GLU B 1 118 ? 1.139 9.156 19.641 1 98.06 118 GLU B N 1
ATOM 2079 C CA . GLU B 1 118 ? 2.379 9.477 20.328 1 98.06 118 GLU B CA 1
ATOM 2080 C C . GLU B 1 118 ? 2.898 10.852 19.938 1 98.06 118 GLU B C 1
ATOM 2082 O O . GLU B 1 118 ? 2.908 11.211 18.766 1 98.06 118 GLU B O 1
ATOM 2087 N N . GLU B 1 119 ? 3.303 11.617 20.922 1 97.12 119 GLU B N 1
ATOM 2088 C CA . GLU B 1 119 ? 3.988 12.875 20.625 1 97.12 119 GLU B CA 1
ATOM 2089 C C . GLU B 1 119 ? 5.492 12.664 20.469 1 97.12 119 GLU B C 1
ATOM 2091 O O . GLU B 1 119 ? 6.129 12.062 21.344 1 97.12 119 GLU B O 1
ATOM 2096 N N . LEU B 1 120 ? 5.914 13.227 19.422 1 96.94 120 LEU B N 1
ATOM 2097 C CA . LEU B 1 120 ? 7.332 13.047 19.141 1 96.94 120 LEU B CA 1
ATOM 2098 C C . LEU B 1 120 ? 8.141 14.25 19.625 1 96.94 120 LEU B C 1
ATOM 2100 O O . LEU B 1 120 ? 7.578 15.312 19.891 1 96.94 120 LEU B O 1
ATOM 2104 N N . PRO B 1 121 ? 9.477 14.062 19.75 1 95.56 121 PRO B N 1
ATOM 2105 C CA . PRO B 1 121 ? 10.312 15.125 20.312 1 95.56 121 PRO B CA 1
ATOM 2106 C C . PRO B 1 121 ? 10.266 16.406 19.484 1 95.56 121 PRO B C 1
ATOM 2108 O O . PRO B 1 121 ? 10.406 17.5 20.031 1 95.56 121 PRO B O 1
ATOM 2111 N N . ASN B 1 122 ? 10.016 16.359 18.234 1 93.44 122 ASN B N 1
ATOM 2112 C CA . ASN B 1 122 ? 10.031 17.531 17.375 1 93.44 122 ASN B CA 1
ATOM 2113 C C . ASN B 1 122 ? 8.672 18.219 17.344 1 93.44 122 ASN B C 1
ATOM 2115 O O . ASN B 1 122 ? 8.453 19.141 16.562 1 93.44 122 ASN B O 1
ATOM 2119 N N . GLY B 1 123 ? 7.77 17.719 18.156 1 92.88 123 GLY B N 1
ATOM 2120 C CA . GLY B 1 123 ? 6.465 18.344 18.266 1 92.88 123 GLY B CA 1
ATOM 2121 C C . GLY B 1 123 ? 5.43 17.75 17.344 1 92.88 123 GLY B C 1
ATOM 2122 O O . GLY B 1 123 ? 4.238 18.062 17.438 1 92.88 123 GLY B O 1
ATOM 2123 N N . SER B 1 124 ? 5.797 16.891 16.484 1 96.38 124 SER B N 1
ATOM 2124 C CA . SER B 1 124 ? 4.848 16.203 15.617 1 96.38 124 SER B CA 1
ATOM 2125 C C . SER B 1 124 ? 4.148 15.055 16.344 1 96.38 124 SER B C 1
ATOM 2127 O O . SER B 1 124 ? 4.535 14.703 17.469 1 96.38 124 SER B O 1
ATOM 2129 N N . LEU B 1 125 ? 3.068 14.672 15.812 1 98.31 125 LEU B N 1
ATOM 2130 C CA . LEU B 1 125 ? 2.348 13.516 16.328 1 98.31 125 LEU B CA 1
ATOM 2131 C C . LEU B 1 125 ? 2.52 12.312 15.414 1 98.31 125 LEU B C 1
ATOM 2133 O O . LEU B 1 125 ? 2.529 12.453 14.188 1 98.31 125 LEU B O 1
ATOM 2137 N N . GLN B 1 126 ? 2.674 11.25 15.984 1 98.56 126 GLN B N 1
ATOM 2138 C CA . GLN B 1 126 ? 2.531 9.984 15.273 1 98.56 126 GLN B CA 1
ATOM 2139 C C . GLN B 1 126 ? 1.217 9.297 15.633 1 98.56 126 GLN B C 1
ATOM 2141 O O . GLN B 1 126 ? 1.004 8.914 16.781 1 98.56 126 GLN B O 1
ATOM 2146 N N . SER B 1 127 ? 0.362 9.141 14.695 1 98.62 127 SER B N 1
ATOM 2147 C CA . SER B 1 127 ? -0.946 8.539 14.938 1 98.62 127 SER B CA 1
ATOM 2148 C C . SER B 1 127 ? -1.002 7.105 14.43 1 98.62 127 SER B C 1
ATOM 2150 O O . SER B 1 127 ? -0.27 6.734 13.508 1 98.62 127 SER B O 1
ATOM 2152 N N . GLN B 1 128 ? -1.8 6.336 15.094 1 98.75 128 GLN B N 1
ATOM 2153 C CA . GLN B 1 128 ? -2.197 5.012 14.633 1 98.75 128 GLN B CA 1
ATOM 2154 C C . GLN B 1 128 ? -3.701 4.941 14.391 1 98.75 128 GLN B C 1
ATOM 2156 O O . GLN B 1 128 ? -4.496 5.188 15.297 1 98.75 128 GLN B O 1
ATOM 2161 N N . ILE B 1 129 ? -4.066 4.613 13.203 1 98.81 129 ILE B N 1
ATOM 2162 C CA . ILE B 1 129 ? -5.477 4.465 12.859 1 98.81 129 ILE B CA 1
ATOM 2163 C C . ILE B 1 129 ? -5.754 3.029 12.43 1 98.81 129 ILE B C 1
ATOM 2165 O O . ILE B 1 129 ? -5.062 2.49 11.562 1 98.81 129 ILE B O 1
ATOM 2169 N N . THR B 1 130 ? -6.723 2.375 13.086 1 98.88 130 THR B N 1
ATOM 2170 C CA . THR B 1 130 ? -7.234 1.092 12.617 1 98.88 130 THR B CA 1
ATOM 2171 C C . THR B 1 130 ? -8.312 1.295 11.555 1 98.88 130 THR B C 1
ATOM 2173 O O . THR B 1 130 ? -9.32 1.966 11.812 1 98.88 130 THR B O 1
ATOM 2176 N N . ASN B 1 131 ? -8.062 0.775 10.43 1 98.94 131 ASN B N 1
ATOM 2177 C CA . ASN B 1 131 ? -8.969 0.895 9.297 1 98.94 131 ASN B CA 1
ATOM 2178 C C . ASN B 1 131 ? -9.602 -0.448 8.938 1 98.94 131 ASN B C 1
ATOM 2180 O O . ASN B 1 131 ? -8.906 -1.468 8.883 1 98.94 131 ASN B O 1
ATOM 2184 N N . THR B 1 132 ? -10.875 -0.46 8.758 1 98.94 132 THR B N 1
ATOM 2185 C CA . THR B 1 132 ? -11.609 -1.585 8.195 1 98.94 132 THR B CA 1
ATOM 2186 C C . THR B 1 132 ? -12.344 -1.164 6.926 1 98.94 132 THR B C 1
ATOM 2188 O O . THR B 1 132 ? -13.328 -0.423 6.988 1 98.94 132 THR B O 1
ATOM 2191 N N . VAL B 1 133 ? -11.844 -1.622 5.809 1 98.94 133 VAL B N 1
ATOM 2192 C CA . VAL B 1 133 ? -12.477 -1.33 4.527 1 98.94 133 VAL B CA 1
ATOM 2193 C C . VAL B 1 133 ? -13.43 -2.465 4.148 1 98.94 133 VAL B C 1
ATOM 2195 O O . VAL B 1 133 ? -12.992 -3.596 3.918 1 98.94 133 VAL B O 1
ATOM 2198 N N . GLU B 1 134 ? -14.633 -2.162 4.039 1 98.94 134 GLU B N 1
ATOM 2199 C CA . GLU B 1 134 ? -15.625 -3.17 3.674 1 98.94 134 GLU B CA 1
ATOM 2200 C C . GLU B 1 134 ? -15.992 -3.074 2.197 1 98.94 134 GLU B C 1
ATOM 2202 O O . GLU B 1 134 ? -15.664 -2.09 1.532 1 98.94 134 GLU B O 1
ATOM 2207 N N . ILE B 1 135 ? -16.547 -4.129 1.675 1 98.94 135 ILE B N 1
ATOM 2208 C CA . ILE B 1 135 ? -17.125 -4.195 0.336 1 98.94 135 ILE B CA 1
ATOM 2209 C C . ILE B 1 135 ? -18.641 -4.289 0.432 1 98.94 135 ILE B C 1
ATOM 2211 O O . ILE B 1 135 ? -19.172 -5.086 1.21 1 98.94 135 ILE B O 1
ATOM 2215 N N . GLU B 1 136 ? -19.297 -3.439 -0.328 1 98.81 136 GLU B N 1
ATOM 2216 C CA . GLU B 1 136 ? -20.766 -3.471 -0.315 1 98.81 136 GLU B CA 1
ATOM 2217 C C . GLU B 1 136 ? -21.281 -4.867 -0.638 1 98.81 136 GLU B C 1
ATOM 2219 O O . GLU B 1 136 ? -20.953 -5.438 -1.679 1 98.81 136 GLU B O 1
ATOM 2224 N N . GLY B 1 137 ? -22.031 -5.43 0.271 1 98.25 137 GLY B N 1
ATOM 2225 C CA . GLY B 1 137 ? -22.688 -6.711 0.041 1 98.25 137 GLY B CA 1
ATOM 2226 C C . GLY B 1 137 ? -21.797 -7.898 0.365 1 98.25 137 GLY B C 1
ATOM 2227 O O . GLY B 1 137 ? -22.172 -9.047 0.091 1 98.25 137 GLY B O 1
ATOM 2228 N N . VAL B 1 138 ? -20.641 -7.688 0.8 1 98.06 138 VAL B N 1
ATOM 2229 C CA . VAL B 1 138 ? -19.719 -8.758 1.137 1 98.06 138 VAL B CA 1
ATOM 2230 C C . VAL B 1 138 ? -19.438 -8.742 2.639 1 98.06 138 VAL B C 1
ATOM 2232 O O . VAL B 1 138 ? -19.156 -7.691 3.215 1 98.06 138 VAL B O 1
ATOM 2235 N N . ASP B 1 139 ? -19.484 -9.82 3.322 1 97.38 139 ASP B N 1
ATOM 2236 C CA . ASP B 1 139 ? -19.391 -9.922 4.777 1 97.38 139 ASP B CA 1
ATOM 2237 C C . ASP B 1 139 ? -17.969 -9.633 5.254 1 97.38 139 ASP B C 1
ATOM 2239 O O . ASP B 1 139 ? -17.766 -8.836 6.172 1 97.38 139 ASP B O 1
ATOM 2243 N N . LYS B 1 140 ? -17.016 -10.266 4.629 1 98.31 140 LYS B N 1
ATOM 2244 C CA . LYS B 1 140 ? -15.641 -10.07 5.047 1 98.31 140 LYS B CA 1
ATOM 2245 C C . LYS B 1 140 ? -15.055 -8.797 4.445 1 98.31 140 LYS B C 1
ATOM 2247 O O . LYS B 1 140 ? -15.312 -8.477 3.281 1 98.31 140 LYS B O 1
ATOM 2252 N N . PRO B 1 141 ? -14.227 -8.055 5.227 1 98.88 141 PRO B N 1
ATOM 2253 C CA . PRO B 1 141 ? -13.672 -6.797 4.719 1 98.88 141 PRO B CA 1
ATOM 2254 C C . PRO B 1 141 ? -12.656 -7.012 3.602 1 98.88 141 PRO B C 1
ATOM 2256 O O . PRO B 1 141 ? -12.125 -8.117 3.449 1 98.88 141 PRO B O 1
ATOM 2259 N N . ALA B 1 142 ? -12.492 -5.965 2.795 1 98.94 142 ALA B N 1
ATOM 2260 C CA . ALA B 1 142 ? -11.453 -5.938 1.77 1 98.94 142 ALA B CA 1
ATOM 2261 C C . ALA B 1 142 ? -10.07 -5.738 2.393 1 98.94 142 ALA B C 1
ATOM 2263 O O . ALA B 1 142 ? -9.094 -6.355 1.965 1 98.94 142 ALA B O 1
ATOM 2264 N N . VAL B 1 143 ? -9.992 -4.809 3.375 1 98.94 143 VAL B N 1
ATOM 2265 C CA . VAL B 1 143 ? -8.734 -4.453 4.027 1 98.94 143 VAL B CA 1
ATOM 2266 C C . VAL B 1 143 ? -8.961 -4.301 5.527 1 98.94 143 VAL B C 1
ATOM 2268 O O . VAL B 1 143 ? -9.945 -3.701 5.961 1 98.94 143 VAL B O 1
ATOM 2271 N N . VAL B 1 144 ? -8.109 -4.824 6.309 1 98.94 144 VAL B N 1
ATOM 2272 C CA . VAL B 1 144 ? -7.895 -4.457 7.703 1 98.94 144 VAL B CA 1
ATOM 2273 C C . VAL B 1 144 ? -6.453 -3.998 7.902 1 98.94 144 VAL B C 1
ATOM 2275 O O . VAL B 1 144 ? -5.512 -4.73 7.586 1 98.94 144 VAL B O 1
ATOM 2278 N N . ALA B 1 145 ? -6.34 -2.795 8.375 1 98.88 145 ALA B N 1
ATOM 2279 C CA . ALA B 1 145 ? -4.996 -2.227 8.453 1 98.88 145 ALA B CA 1
ATOM 2280 C C . ALA B 1 145 ? -4.871 -1.272 9.641 1 98.88 145 ALA B C 1
ATOM 2282 O O . ALA B 1 145 ? -5.785 -0.486 9.906 1 98.88 145 ALA B O 1
ATOM 2283 N N . GLN B 1 146 ? -3.781 -1.352 10.305 1 98.81 146 GLN B N 1
ATOM 2284 C CA . GLN B 1 146 ? -3.379 -0.334 11.273 1 98.81 146 GLN B CA 1
ATOM 2285 C C . GLN B 1 146 ? -2.289 0.567 10.703 1 98.81 146 GLN B C 1
ATOM 2287 O O . GLN B 1 146 ? -1.112 0.198 10.695 1 98.81 146 GLN B O 1
ATOM 2292 N N . THR B 1 147 ? -2.709 1.723 10.32 1 98.81 147 THR B N 1
ATOM 2293 C CA . THR B 1 147 ? -1.787 2.613 9.617 1 98.81 147 THR B CA 1
ATOM 2294 C C . THR B 1 147 ? -1.138 3.592 10.594 1 98.81 147 THR B C 1
ATOM 2296 O O . THR B 1 147 ? -1.732 3.947 11.617 1 98.81 147 THR B O 1
ATOM 2299 N N . VAL B 1 148 ? 0.09 3.984 10.328 1 98.81 148 VAL B N 1
ATOM 2300 C CA . VAL B 1 148 ? 0.866 4.922 11.141 1 98.81 148 VAL B CA 1
ATOM 2301 C C . VAL B 1 148 ? 1.206 6.156 10.312 1 98.81 148 VAL B C 1
ATOM 2303 O O . VAL B 1 148 ? 1.701 6.043 9.188 1 98.81 148 VAL B O 1
ATOM 2306 N N . ALA B 1 149 ? 0.896 7.285 10.797 1 98.5 149 ALA B N 1
ATOM 2307 C CA . ALA B 1 149 ? 1.187 8.531 10.094 1 98.5 149 ALA B CA 1
ATOM 2308 C C . ALA B 1 149 ? 1.826 9.555 11.039 1 98.5 149 ALA B C 1
ATOM 2310 O O . ALA B 1 149 ? 1.596 9.523 12.25 1 98.5 149 ALA B O 1
ATOM 2311 N N . ARG B 1 150 ? 2.658 10.375 10.508 1 98.06 150 ARG B N 1
ATOM 2312 C CA . ARG B 1 150 ? 3.217 11.523 11.219 1 98.06 150 ARG B CA 1
ATOM 2313 C C . ARG B 1 150 ? 2.494 12.812 10.836 1 98.06 150 ARG B C 1
ATOM 2315 O O . ARG B 1 150 ? 2.348 13.117 9.648 1 98.06 150 ARG B O 1
ATOM 2322 N N . ILE B 1 151 ? 2.07 13.438 11.797 1 97.94 151 ILE B N 1
ATOM 2323 C CA . ILE B 1 151 ? 1.318 14.672 11.617 1 97.94 151 ILE B CA 1
ATOM 2324 C C . ILE B 1 151 ? 2.146 15.859 12.117 1 97.94 151 ILE B C 1
ATOM 2326 O O . ILE B 1 151 ? 2.477 15.938 13.305 1 97.94 151 ILE B O 1
ATOM 2330 N N . LEU B 1 152 ? 2.426 16.719 11.156 1 95.75 152 LEU B N 1
ATOM 2331 C CA . LEU B 1 152 ? 3.252 17.875 11.484 1 95.75 152 LEU B CA 1
ATOM 2332 C C . LEU B 1 152 ? 2.402 19.141 11.594 1 95.75 152 LEU B C 1
ATOM 2334 O O . LEU B 1 152 ? 1.563 19.406 10.734 1 95.75 152 LEU B O 1
ATOM 2338 N N . PHE B 1 153 ? 2.596 19.828 12.703 1 93.25 153 PHE B N 1
ATOM 2339 C CA . PHE B 1 153 ? 1.869 21.062 12.969 1 93.25 153 PHE B CA 1
ATOM 2340 C C . PHE B 1 153 ? 2.785 22.281 12.812 1 93.25 153 PHE B C 1
ATOM 2342 O O . PHE B 1 153 ? 3.998 22.172 13.016 1 93.25 153 PHE B O 1
#

Secondary structure (DSSP, 8-state):
--EEE-SHHHHHTTTT-EEEEPPPEE--HHHHHHHHHHH----HHHH-HHHHHHH-TTSS-B--HHHHHHTHHHHHHTTEEETT-SEEEEEEEEEEE--S--BTT-EEEEEEEEEEEEE-TTS-EEEEEEEEEEETTEEEEEEEEEEEEEEE-/--EEE-SHHHHHTTTT-EEEEPPPEE--HHHHHHHHHHH----HHHH-HHHHHHH-TTSS-B--HHHHHHTHHHHHHTTEEETT-SEEEEEEEEEEE--S--BTT-EEEEEEEEEEEEE-TTS-EEEEEEEEEEETTEEEEEEEEEEEEEEE-

Radius of gyration: 19.02 Å; Cα contacts (8 Å, |Δi|>4): 766; chains: 2; bounding box: 45×54×44 Å

Organism: Rhodococcus erythropolis (NCBI:txid1833)

Solvent-accessible surface area (backbone atoms only — not comparable to full-atom values): 15208 Å² total; per-residue (Å²): 128,61,40,75,28,65,41,71,67,52,52,66,70,41,53,67,35,72,59,41,57,24,63,78,42,69,42,40,63,66,32,41,48,33,37,20,68,36,30,57,52,68,53,49,52,48,67,32,56,69,58,6,43,73,69,37,95,75,64,29,28,26,48,50,58,61,53,62,59,46,26,46,65,41,38,38,58,50,14,41,45,60,71,45,43,76,47,74,41,69,40,33,30,52,46,34,33,36,80,28,87,43,49,56,61,42,36,33,32,35,36,40,28,32,63,40,72,45,80,43,96,87,67,27,34,37,37,31,34,40,35,41,26,35,33,75,96,44,89,61,36,32,33,40,32,32,36,29,32,37,38,34,102,126,60,39,74,27,65,39,72,66,52,51,64,71,43,55,67,34,71,60,40,56,23,65,78,41,67,41,40,64,65,32,42,49,34,37,20,66,36,30,56,52,68,53,49,52,47,68,32,56,69,58,6,45,72,68,36,96,74,65,28,27,27,47,50,59,61,52,62,59,48,27,46,65,40,38,39,57,51,14,40,47,61,70,45,42,76,48,74,42,69,39,34,28,44,51,33,36,38,79,27,86,43,48,57,61,41,36,34,32,35,36,38,27,34,63,41,73,42,80,42,94,88,67,28,34,37,38,30,36,40,36,41,24,35,33,76,94,43,90,61,36,33,34,41,32,33,37,32,33,37,37,34,100

Foldseek 3Di:
DAAEAADDVSLQVQAFHWLFKFDKDAQALVLQVVVCVVPVPPPCLANVFVCVCVPNPVNGHFHDLVSVVVCVVVQNVRRYYYNNFPDKFFPFWDDKDQPDTHHHGWIKMKTKHFHDWDADPVRKIKTWIWIFIDTVPDDHTRMTTTTIMITHD/DAAEAADDVSLQVQAFHWLFKFDKDAQALVLQVVVCVVPVPPPCLANVFVCVCVPNPVNGHFHDLVSVVVCVVVQNVRRYYYNNFPDKFFPFWDDKDQPDTHHHGWIKMKIKHFHDWDADPVGKIKTWIWIFIDTVPDDHTRMTTTTIMITHD

Nearest PDB structures (foldseek):
  2c2i-assembly1_B  TM=9.832E-01  e=9.539E-22  Mycobacterium tuberculosis H37Rv
  8vwr-assembly1_B  TM=7.895E-01  e=9.241E-16  Comamonas testosteroni KF-1
  1q6w-assembly2_C  TM=8.246E-01  e=6.036E-11  Archaeoglobus fulgidus DSM 4304
  4ffu-assembly1_D  TM=8.247E-01  e=2.125E-10  Sinorhizobium meliloti 1021
  3exz-assembly1_A  TM=7.956E-01  e=6.093E-09  Rhodospirillum rubrum ATCC 11170

InterPro domains:
  IPR002539 MaoC-like dehydratase domain [PF01575] (14-119)
  IPR029069 HotDog domain superfamily [SSF54637] (4-149)
  IPR039375 Nodulation protein N-like [cd03450] (4-153)